Protein AF-A0A2J7Q708-F1 (afdb_monomer_lite)

Radius of gyration: 24.26 Å; chains: 1; bounding box: 45×68×71 Å

Foldseek 3Di:
DLLLLQLLLLLLLVCLPDPDNVPDDPSSVVSNVCCVPQPVVLSVVLVVVLVVLVVVLVVLVVVCVVCVPVDDPVRVVVSVVVNVVSVVVSVVSVVLQSQLSSQCSNPVDRSVVSSVVSCVLCVVPVVLVCVVLVVLVVVLVVVLVCQLVVQLVVLVVVVVPDPPDPCSPVVSVVSSVVSNVVSVVVSVSVSSSVSSVVVSQSVQVVPAPCPPRNGSDDPVVVVVSVVSVVVVVVVVLVPDDPVCVVVVVVVVVVVVPD

Organism: NCBI:txid105785

Sequence (258 aa):
MGCQHMIIAGAVAKWFFTRNKSNLGFPILRSFSNLVRYHLGTVAMGSLIIALVQLIRSILAAIQYQLKGQENAVSRCLFRTCQCCLYCFEKILKYLSRNAYIETALFGYSFCQAGQRAFKHLSSNALRVAAINSVGDFVLFLGKALVVIATVLIGIKMFDDKPGIRHVWVPLVLTGLFAYLVAHCFITVYEMAIDTIFICFCEDCEQNDGLNQPYYMSRGLMEFVQNSKKALAVLDASSMPPSQAWSTTSTRQAASGK

InterPro domains:
  IPR007603 Choline transporter-like [PF04515] (2-206)
  IPR007603 Choline transporter-like [PTHR12385] (2-230)

Secondary structure (DSSP, 8-state):
-HHHHHHHHHHHHHHHT-SSGGG---HHHHHHHHIIIIIHHHHHHHHHHHHHHHHHHHHHHHHHHHTTTS--HHHHHHHHHHHHHHHHHHHHHHHHHHHHHHHHHHH---HHHHHHHHHHHHHHTHHHHHHHHHHHHHHHHHHHHHHHHHHHHHHHHHHHT-TT-S-THHHHHHHHHHHHHHHHHHHHHHHHHHHHHHHHHHHHHHH--SSSS---S-HHHHHHHHHHHHHHHHHHHHHS-HHHHHHHHHHHHHHS--

pLDDT: mean 85.28, std 11.85, range [37.38, 96.25]

Structure (mmCIF, N/CA/C/O backbone):
data_AF-A0A2J7Q708-F1
#
_entry.id   AF-A0A2J7Q708-F1
#
loop_
_atom_site.group_PDB
_atom_site.id
_atom_site.type_symbol
_atom_site.label_atom_id
_atom_site.label_alt_id
_atom_site.label_comp_id
_atom_site.label_asym_id
_atom_site.label_entity_id
_atom_site.label_seq_id
_atom_site.pdbx_PDB_ins_code
_atom_site.Cartn_x
_atom_site.Cartn_y
_atom_site.Cartn_z
_atom_site.occupancy
_atom_site.B_iso_or_equiv
_atom_site.auth_seq_id
_atom_site.auth_comp_id
_atom_site.auth_asym_id
_atom_site.auth_atom_id
_atom_site.pdbx_PDB_model_num
ATOM 1 N N . MET A 1 1 ? 4.376 -4.956 9.268 1.00 79.75 1 MET A N 1
ATOM 2 C CA . MET A 1 1 ? 3.912 -4.188 8.089 1.00 79.75 1 MET A CA 1
ATOM 3 C C . MET A 1 1 ? 5.062 -3.517 7.338 1.00 79.75 1 MET A C 1
ATOM 5 O O . MET A 1 1 ? 5.315 -3.924 6.216 1.00 79.75 1 MET A O 1
ATOM 9 N N . GLY A 1 2 ? 5.819 -2.576 7.926 1.00 87.81 2 GLY A N 1
ATOM 10 C CA . GLY A 1 2 ? 6.868 -1.842 7.185 1.00 87.81 2 GLY A CA 1
ATOM 11 C C . GLY A 1 2 ? 7.965 -2.709 6.541 1.00 87.81 2 GLY A C 1
ATOM 12 O O . GLY A 1 2 ? 8.309 -2.490 5.385 1.00 87.81 2 GLY A O 1
ATOM 13 N N . CYS A 1 3 ? 8.441 -3.759 7.225 1.00 92.00 3 CYS A N 1
ATOM 14 C CA . CYS A 1 3 ? 9.409 -4.706 6.651 1.00 92.00 3 CYS A CA 1
ATOM 15 C C . CYS A 1 3 ? 8.871 -5.410 5.396 1.00 92.00 3 CYS A C 1
ATOM 17 O O . CYS A 1 3 ? 9.551 -5.457 4.376 1.00 92.00 3 CYS A O 1
ATOM 19 N N . GLN A 1 4 ? 7.633 -5.917 5.459 1.00 92.94 4 GLN A N 1
ATOM 20 C CA . GLN A 1 4 ? 6.964 -6.563 4.326 1.00 92.94 4 GLN A CA 1
ATOM 21 C C . GLN A 1 4 ? 6.858 -5.601 3.139 1.00 92.94 4 GLN A C 1
ATOM 23 O O . GLN A 1 4 ? 7.190 -5.986 2.021 1.00 92.94 4 GLN A O 1
ATOM 28 N N . HIS A 1 5 ? 6.455 -4.350 3.385 1.00 94.00 5 HIS A N 1
ATOM 29 C CA . HIS A 1 5 ? 6.338 -3.344 2.330 1.00 94.00 5 HIS A CA 1
ATOM 30 C C . HIS A 1 5 ? 7.682 -3.104 1.634 1.00 94.00 5 HIS A C 1
ATOM 32 O O . HIS A 1 5 ? 7.741 -3.155 0.414 1.00 94.00 5 HIS A O 1
ATOM 38 N N . MET A 1 6 ? 8.764 -2.929 2.399 1.00 94.00 6 MET A N 1
ATOM 39 C CA . MET A 1 6 ? 10.105 -2.688 1.855 1.00 94.00 6 MET A CA 1
ATOM 40 C C . MET A 1 6 ? 10.641 -3.881 1.047 1.00 94.00 6 MET A C 1
ATOM 42 O O . MET A 1 6 ? 11.240 -3.696 -0.010 1.00 94.00 6 MET A O 1
ATOM 46 N N . ILE A 1 7 ? 10.427 -5.113 1.525 1.00 95.69 7 ILE A N 1
ATOM 47 C CA . ILE A 1 7 ? 10.903 -6.328 0.842 1.00 95.69 7 ILE A CA 1
ATOM 48 C C . ILE A 1 7 ? 10.170 -6.518 -0.485 1.00 95.69 7 ILE A C 1
ATOM 50 O O . ILE A 1 7 ? 10.817 -6.734 -1.510 1.00 95.69 7 ILE A O 1
ATOM 54 N N . ILE A 1 8 ? 8.835 -6.425 -0.471 1.00 96.25 8 ILE A N 1
ATOM 55 C CA . ILE A 1 8 ? 8.015 -6.570 -1.679 1.00 96.25 8 ILE A CA 1
ATOM 56 C C . ILE A 1 8 ? 8.343 -5.441 -2.651 1.00 96.25 8 ILE A C 1
ATOM 58 O O . ILE A 1 8 ? 8.621 -5.719 -3.815 1.00 96.25 8 ILE A O 1
ATOM 62 N N . ALA A 1 9 ? 8.390 -4.195 -2.171 1.00 96.06 9 ALA A N 1
ATOM 63 C CA . ALA A 1 9 ? 8.686 -3.046 -3.012 1.00 96.06 9 ALA A CA 1
ATOM 64 C C . ALA A 1 9 ? 10.064 -3.164 -3.668 1.00 96.06 9 ALA A C 1
ATOM 66 O O . ALA A 1 9 ? 10.185 -3.008 -4.877 1.00 96.06 9 ALA A O 1
ATOM 67 N N . GLY A 1 10 ? 11.098 -3.534 -2.908 1.00 95.00 10 GLY A N 1
ATOM 68 C CA . GLY A 1 10 ? 12.439 -3.718 -3.458 1.00 95.00 10 GLY A CA 1
ATOM 69 C C . GLY A 1 10 ? 12.510 -4.855 -4.480 1.00 95.00 10 GLY A C 1
ATOM 70 O O . GLY A 1 10 ? 13.189 -4.728 -5.500 1.00 95.00 10 GLY A O 1
ATOM 71 N N . ALA A 1 11 ? 11.797 -5.959 -4.239 1.00 95.75 11 ALA A N 1
ATOM 72 C CA . ALA A 1 11 ? 11.776 -7.087 -5.162 1.00 95.75 11 ALA A CA 1
ATOM 73 C C . ALA A 1 11 ? 11.038 -6.736 -6.463 1.00 95.75 11 ALA A C 1
ATOM 75 O O . ALA A 1 11 ? 11.535 -7.036 -7.550 1.00 95.75 11 ALA A O 1
ATOM 76 N N . VAL A 1 12 ? 9.885 -6.070 -6.352 1.00 95.94 12 VAL A N 1
ATOM 77 C CA . VAL A 1 12 ? 9.054 -5.643 -7.483 1.00 95.94 12 VAL A CA 1
ATOM 78 C C . VAL A 1 12 ? 9.732 -4.529 -8.273 1.00 95.94 12 VAL A C 1
ATOM 80 O O . VAL A 1 12 ? 9.779 -4.626 -9.492 1.00 95.94 12 VAL A O 1
ATOM 83 N N . ALA A 1 13 ? 10.335 -3.534 -7.620 1.00 94.62 13 ALA A N 1
ATOM 84 C CA . ALA A 1 13 ? 11.095 -2.479 -8.287 1.00 94.62 13 ALA A CA 1
ATOM 85 C C . ALA A 1 13 ? 12.291 -3.054 -9.054 1.00 94.62 13 ALA A C 1
ATOM 87 O O . ALA A 1 13 ? 12.486 -2.756 -10.234 1.00 94.62 13 ALA A O 1
ATOM 88 N N . LYS A 1 14 ? 13.048 -3.966 -8.427 1.00 93.75 14 LYS A N 1
ATOM 89 C CA . LYS A 1 14 ? 14.137 -4.671 -9.109 1.00 93.75 14 LYS A CA 1
ATOM 90 C C . LYS A 1 14 ? 13.624 -5.461 -10.309 1.00 93.75 14 LYS A C 1
ATOM 92 O O . LYS A 1 14 ? 14.253 -5.434 -11.364 1.00 93.75 14 LYS A O 1
ATOM 97 N N . TRP A 1 15 ? 12.501 -6.163 -10.167 1.00 93.94 15 TRP A N 1
ATOM 98 C CA . TRP A 1 15 ? 11.872 -6.856 -11.287 1.00 93.94 15 TRP A CA 1
ATOM 99 C C . TRP A 1 15 ? 11.458 -5.876 -12.385 1.00 93.94 15 TRP A C 1
ATOM 101 O O . TRP A 1 15 ? 11.794 -6.124 -13.538 1.00 93.94 15 TRP A O 1
ATOM 111 N N . PHE A 1 16 ? 10.803 -4.765 -12.051 1.00 93.31 16 PHE A N 1
ATOM 112 C CA . PHE A 1 16 ? 10.284 -3.771 -12.991 1.00 93.31 16 PHE A CA 1
ATOM 113 C C . PHE A 1 16 ? 11.402 -3.178 -13.857 1.00 93.31 16 PHE A C 1
ATOM 115 O O . PHE A 1 16 ? 11.358 -3.303 -15.080 1.00 93.31 16 PHE A O 1
ATOM 122 N N . PHE A 1 17 ? 12.463 -2.665 -13.229 1.00 92.00 17 PHE A N 1
ATOM 123 C CA . PHE A 1 17 ? 13.586 -2.011 -13.914 1.00 92.00 17 PHE A CA 1
ATOM 124 C C . PHE A 1 17 ? 14.644 -2.974 -14.479 1.00 92.00 17 PHE A C 1
ATOM 126 O O . PHE A 1 17 ? 15.658 -2.545 -15.023 1.00 92.00 17 PHE A O 1
ATOM 133 N N . THR A 1 18 ? 14.433 -4.291 -14.411 1.00 91.38 18 THR A N 1
ATOM 134 C CA . THR A 1 18 ? 15.313 -5.257 -15.088 1.00 91.38 18 THR A CA 1
ATOM 135 C C . THR A 1 18 ? 14.765 -5.581 -16.479 1.00 91.38 18 THR A C 1
ATOM 137 O O . THR A 1 18 ? 13.680 -6.150 -16.591 1.00 91.38 18 THR A O 1
ATOM 140 N N . ARG A 1 19 ? 15.518 -5.283 -17.550 1.00 86.50 19 ARG A N 1
ATOM 141 C CA . ARG A 1 19 ? 15.128 -5.627 -18.936 1.00 86.50 19 ARG A CA 1
ATOM 142 C C . ARG A 1 19 ? 15.084 -7.132 -19.169 1.00 86.50 19 ARG A C 1
ATOM 144 O O . ARG A 1 19 ? 14.050 -7.671 -19.551 1.00 86.50 19 ARG A O 1
ATOM 151 N N . ASN A 1 20 ? 16.206 -7.804 -18.924 1.00 86.88 20 ASN A N 1
ATOM 152 C CA . ASN A 1 20 ? 16.312 -9.238 -19.141 1.00 86.88 20 ASN A CA 1
ATOM 153 C C . ASN A 1 20 ? 15.953 -9.998 -17.863 1.00 86.88 20 ASN A C 1
ATOM 155 O O . ASN A 1 20 ? 16.747 -10.061 -16.923 1.00 86.88 20 ASN A O 1
ATOM 159 N N . LYS A 1 21 ? 14.745 -10.568 -17.823 1.00 86.00 21 LYS A N 1
ATOM 160 C CA . LYS A 1 21 ? 14.227 -11.216 -16.615 1.00 86.00 21 LYS A CA 1
ATOM 161 C C . LYS A 1 21 ? 14.996 -12.490 -16.232 1.00 86.00 21 LYS A C 1
ATOM 163 O O . LYS A 1 21 ? 14.918 -12.892 -15.078 1.00 86.00 21 LYS A O 1
ATOM 168 N N . SER A 1 22 ? 15.789 -13.079 -17.132 1.00 82.56 22 SER A N 1
ATOM 169 C CA . SER A 1 22 ? 16.661 -14.216 -16.795 1.00 82.56 22 SER A CA 1
ATOM 170 C C . SER A 1 22 ? 17.824 -13.841 -15.864 1.00 82.56 22 SER A C 1
ATOM 172 O O . SER A 1 22 ? 18.366 -14.708 -15.190 1.00 82.56 22 SER A O 1
ATOM 174 N N . ASN A 1 23 ? 18.170 -12.551 -15.763 1.00 83.88 23 ASN A N 1
ATOM 175 C CA . ASN A 1 23 ? 19.209 -12.044 -14.856 1.00 83.88 23 ASN A CA 1
ATOM 176 C C . ASN A 1 23 ? 18.688 -11.729 -13.440 1.00 83.88 23 ASN A C 1
ATOM 178 O O . ASN A 1 23 ? 19.428 -11.231 -12.583 1.00 83.88 23 ASN A O 1
ATOM 182 N N . LEU A 1 24 ? 17.410 -11.994 -13.162 1.00 83.81 24 LEU A N 1
ATOM 183 C CA . LEU A 1 24 ? 16.876 -11.919 -11.808 1.00 83.81 24 LEU A CA 1
ATOM 184 C C . LEU A 1 24 ? 17.368 -13.138 -11.024 1.00 83.81 24 LEU A C 1
ATOM 186 O O . LEU A 1 24 ? 16.827 -14.224 -11.164 1.00 83.81 24 LEU A O 1
ATOM 190 N N . GLY A 1 25 ? 18.396 -12.943 -10.193 1.00 86.44 25 GLY A N 1
ATOM 191 C CA . GLY A 1 25 ? 18.780 -13.918 -9.165 1.00 86.44 25 GLY A CA 1
ATOM 192 C C . GLY A 1 25 ? 17.692 -14.038 -8.088 1.00 86.44 25 GLY A C 1
ATOM 193 O O . GLY A 1 25 ? 16.540 -14.332 -8.371 1.00 86.44 25 GLY A O 1
ATOM 194 N N . PHE A 1 26 ? 18.016 -13.728 -6.832 1.00 89.44 26 PHE A N 1
ATOM 195 C CA . PHE A 1 26 ? 17.039 -13.773 -5.733 1.00 89.44 26 PHE A CA 1
ATOM 196 C C . PHE A 1 26 ? 16.614 -12.358 -5.301 1.00 89.44 26 PHE A C 1
ATOM 198 O O . PHE A 1 26 ? 17.193 -11.814 -4.356 1.00 89.44 26 PHE A O 1
ATOM 205 N N . PRO A 1 27 ? 15.644 -11.708 -5.985 1.00 91.00 27 PRO A N 1
ATOM 206 C CA . PRO A 1 27 ? 15.240 -10.335 -5.676 1.00 91.00 27 PRO A CA 1
ATOM 207 C C . PRO A 1 27 ? 14.696 -10.204 -4.251 1.00 91.00 27 PRO A C 1
ATOM 209 O O . PRO A 1 27 ? 15.121 -9.306 -3.538 1.00 91.00 27 PRO A O 1
ATOM 212 N N . ILE A 1 28 ? 13.864 -11.147 -3.798 1.00 93.00 28 ILE A N 1
ATOM 213 C CA . ILE A 1 28 ? 13.291 -11.143 -2.442 1.00 93.00 28 ILE A CA 1
ATOM 214 C C . ILE A 1 28 ? 14.392 -11.239 -1.382 1.00 93.00 28 ILE A C 1
ATOM 216 O O . ILE A 1 28 ? 14.434 -10.425 -0.463 1.00 93.00 28 ILE A O 1
ATOM 220 N N . LEU A 1 29 ? 15.315 -12.196 -1.530 1.00 91.50 29 LEU A N 1
ATOM 221 C CA . LEU A 1 29 ? 16.393 -12.407 -0.561 1.00 91.50 29 LEU A CA 1
ATOM 222 C C . LEU A 1 29 ? 17.349 -11.209 -0.514 1.00 91.50 29 LEU A C 1
ATOM 224 O O . LEU A 1 29 ? 17.777 -10.788 0.559 1.00 91.50 29 LEU A O 1
ATOM 228 N N . ARG A 1 30 ? 17.643 -10.610 -1.673 1.00 90.31 30 ARG A N 1
ATOM 229 C CA . ARG A 1 30 ? 18.469 -9.403 -1.747 1.00 90.31 30 ARG A CA 1
ATOM 230 C C . ARG A 1 30 ? 17.770 -8.199 -1.119 1.00 90.31 30 ARG A C 1
ATOM 232 O O . ARG A 1 30 ? 18.406 -7.471 -0.367 1.00 90.31 30 ARG A O 1
ATOM 239 N N . SER A 1 31 ? 16.478 -8.006 -1.373 1.00 92.88 31 SER A N 1
ATOM 240 C CA . SER A 1 31 ? 15.691 -6.938 -0.745 1.00 92.88 31 SER A CA 1
ATOM 241 C C . SER A 1 31 ? 15.569 -7.133 0.764 1.00 92.88 31 SER A C 1
ATOM 243 O O . SER A 1 31 ? 15.684 -6.166 1.510 1.00 92.88 31 SER A O 1
ATOM 245 N N . PHE A 1 32 ? 15.438 -8.376 1.231 1.00 94.00 32 PHE A N 1
ATOM 246 C CA . PHE A 1 32 ? 15.496 -8.712 2.651 1.00 94.00 32 PHE A CA 1
ATOM 247 C C . PHE A 1 32 ? 16.856 -8.364 3.269 1.00 94.00 32 PHE A C 1
ATOM 249 O O . PHE A 1 32 ? 16.912 -7.663 4.277 1.00 94.00 32 PHE A O 1
ATOM 256 N N . SER A 1 33 ? 17.959 -8.776 2.637 1.00 92.25 33 SER A N 1
ATOM 257 C CA . SER A 1 33 ? 19.306 -8.436 3.108 1.00 92.25 33 SER A CA 1
ATOM 258 C C . SER A 1 33 ? 19.540 -6.924 3.137 1.00 92.25 33 SER A C 1
ATOM 260 O O . SER A 1 33 ? 20.141 -6.421 4.085 1.00 92.25 33 SER A O 1
ATOM 262 N N . ASN A 1 34 ? 19.064 -6.193 2.127 1.00 90.31 34 ASN A N 1
ATOM 263 C CA . ASN A 1 34 ? 19.173 -4.737 2.079 1.00 90.31 34 ASN A CA 1
ATOM 264 C C . ASN A 1 34 ? 18.344 -4.073 3.184 1.00 90.31 34 ASN A C 1
ATOM 266 O O . ASN A 1 34 ? 18.828 -3.146 3.831 1.00 90.31 34 ASN A O 1
ATOM 270 N N . LEU A 1 35 ? 17.127 -4.565 3.439 1.00 91.81 35 LEU A N 1
ATOM 271 C CA . LEU A 1 35 ? 16.294 -4.088 4.541 1.00 91.81 35 LEU A CA 1
ATOM 272 C C . LEU A 1 35 ? 17.037 -4.218 5.873 1.00 91.81 35 LEU A C 1
ATOM 274 O O . LEU A 1 35 ? 17.167 -3.227 6.588 1.00 91.81 35 LEU A O 1
ATOM 278 N N . VAL A 1 36 ? 17.524 -5.424 6.184 1.00 91.81 36 VAL A N 1
ATOM 279 C CA . VAL A 1 36 ? 18.178 -5.726 7.467 1.00 91.81 36 VAL A CA 1
ATOM 280 C C . VAL A 1 36 ? 19.462 -4.914 7.637 1.00 91.81 36 VAL A C 1
ATOM 282 O O . VAL A 1 36 ? 19.733 -4.422 8.728 1.00 91.81 36 VAL A O 1
ATOM 285 N N . ARG A 1 37 ? 20.240 -4.739 6.564 1.00 90.81 37 ARG A N 1
ATOM 286 C CA . ARG A 1 37 ? 21.545 -4.073 6.633 1.00 90.81 37 ARG A CA 1
ATOM 287 C C . ARG A 1 37 ? 21.470 -2.546 6.605 1.00 90.81 37 ARG A C 1
ATOM 289 O O . ARG A 1 37 ? 22.303 -1.910 7.240 1.00 90.81 37 ARG A O 1
ATOM 296 N N . TYR A 1 38 ? 20.514 -1.962 5.878 1.00 89.06 38 TYR A N 1
ATOM 297 C CA . TYR A 1 38 ? 20.516 -0.522 5.580 1.00 89.06 38 TYR A CA 1
ATOM 298 C C . TYR A 1 38 ? 19.230 0.222 5.966 1.00 89.06 38 TYR A C 1
ATOM 300 O O . TYR A 1 38 ? 19.294 1.415 6.249 1.00 89.06 38 TYR A O 1
ATOM 308 N N . HIS A 1 39 ? 18.063 -0.436 6.007 1.00 91.81 39 HIS A N 1
ATOM 309 C CA . HIS A 1 39 ? 16.768 0.268 6.080 1.00 91.81 39 HIS A CA 1
ATOM 310 C C . HIS A 1 39 ? 15.916 -0.044 7.318 1.00 91.81 39 HIS A C 1
ATOM 312 O O . HIS A 1 39 ? 14.778 0.425 7.406 1.00 91.81 39 HIS A O 1
ATOM 318 N N . LEU A 1 40 ? 16.452 -0.759 8.315 1.00 92.00 40 LEU A N 1
ATOM 319 C CA . LEU A 1 40 ? 15.757 -0.965 9.593 1.00 92.00 40 LEU A CA 1
ATOM 320 C C . LEU A 1 40 ? 15.416 0.363 10.285 1.00 92.00 40 LEU A C 1
ATOM 322 O O . LEU A 1 40 ? 14.304 0.510 10.786 1.00 92.00 40 LEU A O 1
ATOM 326 N N . GLY A 1 41 ? 16.319 1.350 10.244 1.00 91.56 41 GLY A N 1
ATOM 327 C CA . GLY A 1 41 ? 16.078 2.683 10.812 1.00 91.56 41 GLY A CA 1
ATOM 328 C C . GLY A 1 41 ? 14.914 3.419 10.138 1.00 91.56 41 GLY A C 1
ATOM 329 O O . GLY A 1 41 ? 14.037 3.948 10.817 1.00 91.56 41 GLY A O 1
ATOM 330 N N . THR A 1 42 ? 14.841 3.382 8.803 1.00 93.25 42 THR A N 1
ATOM 331 C CA . THR A 1 42 ? 13.727 3.960 8.029 1.00 93.25 42 THR A CA 1
ATOM 332 C C . THR A 1 42 ? 12.393 3.312 8.403 1.00 93.25 42 THR A C 1
ATOM 334 O O . THR A 1 42 ? 11.398 4.006 8.628 1.00 93.25 42 THR A O 1
ATOM 337 N N . VAL A 1 43 ? 12.360 1.978 8.495 1.00 94.00 43 VAL A N 1
ATOM 338 C CA . VAL A 1 43 ? 11.146 1.244 8.878 1.00 94.00 43 VAL A CA 1
ATOM 339 C C . VAL A 1 43 ? 10.736 1.568 10.312 1.00 94.00 43 VAL A C 1
ATOM 341 O O . VAL A 1 43 ? 9.550 1.812 10.554 1.00 94.00 43 VAL A O 1
ATOM 344 N N . ALA A 1 44 ? 11.695 1.628 11.239 1.00 94.31 44 ALA A N 1
ATOM 345 C CA . ALA A 1 44 ? 11.453 2.005 12.626 1.00 94.31 44 ALA A CA 1
ATOM 346 C C . ALA A 1 44 ? 10.876 3.423 12.731 1.00 94.31 44 ALA A C 1
ATOM 348 O O . ALA A 1 44 ? 9.856 3.606 13.389 1.00 94.31 44 ALA A O 1
ATOM 349 N N . MET A 1 45 ? 11.446 4.400 12.019 1.00 93.06 45 MET A N 1
ATOM 350 C CA . MET A 1 45 ? 10.968 5.785 12.043 1.00 93.06 45 MET A CA 1
ATOM 351 C C . MET A 1 45 ? 9.541 5.922 11.501 1.00 93.06 45 MET A C 1
ATOM 353 O O . MET A 1 45 ? 8.692 6.528 12.153 1.00 93.06 45 MET A O 1
ATOM 357 N N . GLY A 1 46 ? 9.234 5.308 10.353 1.00 92.12 46 GLY A N 1
ATOM 358 C CA . GLY A 1 46 ? 7.868 5.337 9.820 1.00 92.12 46 GLY A CA 1
ATOM 359 C C . GLY A 1 46 ? 6.858 4.625 10.728 1.00 92.12 46 GLY A C 1
ATOM 360 O O . GLY A 1 46 ? 5.741 5.106 10.922 1.00 92.12 46 GLY A O 1
ATOM 361 N N . SER A 1 47 ? 7.267 3.518 11.357 1.00 94.25 47 SER A N 1
ATOM 362 C CA . SER A 1 47 ? 6.420 2.795 12.314 1.00 94.25 47 SER A CA 1
ATOM 363 C C . SER A 1 47 ? 6.186 3.609 13.588 1.00 94.25 47 SER A C 1
ATOM 365 O O . SER A 1 47 ? 5.068 3.624 14.098 1.00 94.25 47 SER A O 1
ATOM 367 N N . LEU A 1 48 ? 7.207 4.326 14.066 1.00 94.56 48 LEU A N 1
ATOM 368 C CA . LEU A 1 48 ? 7.129 5.201 15.232 1.00 94.56 48 LEU A CA 1
ATOM 369 C C . LEU A 1 48 ? 6.142 6.350 15.005 1.00 94.56 48 LEU A C 1
ATOM 371 O O . LEU A 1 48 ? 5.291 6.585 15.855 1.00 94.56 48 LEU A O 1
ATOM 375 N N . ILE A 1 49 ? 6.192 7.022 13.851 1.00 93.38 49 ILE A N 1
ATOM 376 C CA . ILE A 1 49 ? 5.273 8.129 13.530 1.00 93.38 49 ILE A CA 1
ATOM 377 C C . ILE A 1 49 ? 3.816 7.651 13.537 1.00 93.38 49 ILE A C 1
ATOM 379 O O . ILE A 1 49 ? 2.953 8.272 14.159 1.00 93.38 49 ILE A O 1
ATOM 383 N N . ILE A 1 50 ? 3.538 6.513 12.894 1.00 93.44 50 ILE A N 1
ATOM 384 C CA . ILE A 1 50 ? 2.195 5.922 12.895 1.00 93.44 50 ILE A CA 1
ATOM 385 C C . ILE A 1 50 ? 1.775 5.528 14.320 1.00 93.44 50 ILE A C 1
ATOM 387 O O . ILE A 1 50 ? 0.627 5.761 14.705 1.00 93.44 50 ILE A O 1
ATOM 391 N N . ALA A 1 51 ? 2.682 4.935 15.102 1.00 94.75 51 ALA A N 1
ATOM 392 C CA . ALA A 1 51 ? 2.411 4.518 16.475 1.00 94.75 51 ALA A CA 1
ATOM 393 C C . ALA A 1 51 ? 2.109 5.711 17.392 1.00 94.75 51 ALA A C 1
ATOM 395 O O . ALA A 1 51 ? 1.184 5.627 18.193 1.00 94.75 51 ALA A O 1
ATOM 396 N N . LEU A 1 52 ? 2.811 6.838 17.240 1.00 95.19 52 LEU A N 1
ATOM 397 C CA . LEU A 1 52 ? 2.548 8.060 18.005 1.00 95.19 52 LEU A CA 1
ATOM 398 C C . LEU A 1 52 ? 1.137 8.597 17.744 1.00 95.19 52 LEU A C 1
ATOM 400 O O . LEU A 1 52 ? 0.416 8.921 18.684 1.00 95.19 52 LEU A O 1
ATOM 404 N N . VAL A 1 53 ? 0.696 8.630 16.485 1.00 93.69 53 VAL A N 1
ATOM 405 C CA . VAL A 1 53 ? -0.668 9.073 16.151 1.00 93.69 53 VAL A CA 1
ATOM 406 C C . VAL A 1 53 ? -1.722 8.099 16.678 1.00 93.69 53 VAL A C 1
ATOM 408 O O . VAL A 1 53 ? -2.733 8.529 17.234 1.00 93.69 53 VAL A O 1
ATOM 411 N N . GLN A 1 54 ? -1.474 6.790 16.578 1.00 93.81 54 GLN A N 1
ATOM 412 C CA . GLN A 1 54 ? -2.351 5.777 17.174 1.00 93.81 54 GLN A CA 1
ATOM 413 C C . GLN A 1 54 ? -2.414 5.890 18.700 1.00 93.81 54 GLN A C 1
ATOM 415 O O . GLN A 1 54 ? -3.488 5.712 19.279 1.00 93.81 54 GLN A O 1
ATOM 420 N N . LEU A 1 55 ? -1.295 6.216 19.349 1.00 95.31 55 LEU A N 1
ATOM 421 C CA . LEU A 1 55 ? -1.224 6.435 20.787 1.00 95.31 55 LEU A CA 1
ATOM 422 C C . LEU A 1 55 ? -2.061 7.653 21.185 1.00 95.31 55 LEU A C 1
ATOM 424 O O . LEU A 1 55 ? -2.914 7.531 22.058 1.00 95.31 55 LEU A O 1
ATOM 428 N N . ILE A 1 56 ? -1.902 8.787 20.494 1.00 93.50 56 ILE A N 1
ATOM 429 C CA . ILE A 1 56 ? -2.707 9.998 20.731 1.00 93.50 56 ILE A CA 1
ATOM 430 C C . ILE A 1 56 ? -4.202 9.693 20.562 1.00 93.50 56 ILE A C 1
ATOM 432 O O . ILE A 1 56 ? -5.010 10.047 21.422 1.00 93.50 56 ILE A O 1
ATOM 436 N N . ARG A 1 57 ? -4.584 8.980 19.493 1.00 92.81 57 ARG A N 1
ATOM 437 C CA . ARG A 1 57 ? -5.979 8.580 19.251 1.00 92.81 57 ARG A CA 1
ATOM 438 C C . ARG A 1 57 ? -6.521 7.670 20.356 1.00 92.81 57 ARG A C 1
ATOM 440 O O . ARG A 1 57 ? -7.667 7.837 20.775 1.00 92.81 57 ARG A O 1
ATOM 447 N N . SER A 1 58 ? -5.699 6.734 20.831 1.00 92.69 58 SER A N 1
ATOM 448 C CA . SER A 1 58 ? -6.047 5.809 21.916 1.00 92.69 58 SER A CA 1
ATOM 449 C C . SER A 1 58 ? -6.217 6.537 23.249 1.00 92.69 58 SER A C 1
ATOM 451 O O . SER A 1 58 ? -7.191 6.282 23.950 1.00 92.69 58 SER A O 1
ATOM 453 N N . ILE A 1 59 ? -5.341 7.497 23.566 1.00 93.81 59 ILE A N 1
ATOM 454 C CA . ILE A 1 59 ? -5.463 8.350 24.759 1.00 93.81 59 ILE A CA 1
ATOM 455 C C . ILE A 1 59 ? -6.755 9.169 24.693 1.00 93.81 59 ILE A C 1
ATOM 457 O O . ILE A 1 59 ? -7.525 9.184 25.650 1.00 93.81 59 ILE A O 1
ATOM 461 N N . LEU A 1 60 ? -7.045 9.797 23.549 1.00 90.31 60 LEU A N 1
ATOM 462 C CA . LEU A 1 60 ? -8.272 10.574 23.373 1.00 90.31 60 LEU A CA 1
ATOM 463 C C . LEU A 1 60 ? -9.531 9.699 23.519 1.00 90.31 60 LEU A C 1
ATOM 465 O O . LEU A 1 60 ? -10.527 10.137 24.091 1.00 90.31 60 LEU A O 1
ATOM 469 N N . ALA A 1 61 ? -9.486 8.454 23.035 1.00 91.06 61 ALA A N 1
ATOM 470 C CA . ALA A 1 61 ? -10.581 7.498 23.188 1.00 91.06 61 ALA A CA 1
ATOM 471 C C . ALA A 1 61 ? -10.750 7.054 24.650 1.00 91.06 61 ALA A C 1
ATOM 473 O O . ALA A 1 61 ? -11.878 6.934 25.127 1.00 91.06 61 ALA A O 1
ATOM 474 N N . ALA A 1 62 ? -9.645 6.862 25.376 1.00 91.44 62 ALA A N 1
ATOM 475 C CA . ALA A 1 62 ? -9.668 6.539 26.798 1.00 91.44 62 ALA A CA 1
ATOM 476 C C . ALA A 1 62 ? -10.270 7.684 27.628 1.00 91.44 62 ALA A C 1
ATOM 478 O O . ALA A 1 62 ? -11.128 7.437 28.470 1.00 91.44 62 ALA A O 1
ATOM 479 N N . ILE A 1 63 ? -9.899 8.937 27.349 1.00 90.06 63 ILE A N 1
ATOM 480 C CA . ILE A 1 63 ? -10.483 10.114 28.013 1.00 90.06 63 ILE A CA 1
ATOM 481 C C . ILE A 1 63 ? -11.992 10.190 27.749 1.00 90.06 63 ILE A C 1
ATOM 483 O O . ILE A 1 63 ? -12.772 10.366 28.683 1.00 90.06 63 ILE A O 1
ATOM 487 N N . GLN A 1 64 ? -12.422 9.993 26.498 1.00 87.94 64 GLN A N 1
ATOM 488 C CA . GLN A 1 64 ? -13.846 9.973 26.149 1.00 87.94 64 GLN A CA 1
ATOM 489 C C . GLN A 1 64 ? -14.605 8.846 26.871 1.00 87.94 64 GLN A C 1
ATOM 491 O O . GLN A 1 64 ? -15.760 9.027 27.252 1.00 87.94 64 GLN A O 1
ATOM 496 N N . TYR A 1 65 ? -13.969 7.689 27.074 1.00 88.50 65 TYR A N 1
ATOM 497 C CA . TYR A 1 65 ? -14.552 6.587 27.836 1.00 88.50 65 TYR A CA 1
ATOM 498 C C . TYR A 1 65 ? -14.727 6.937 29.321 1.00 88.50 65 TYR A C 1
ATOM 500 O O . TYR A 1 65 ? -15.766 6.621 29.891 1.00 88.50 65 TYR A O 1
ATOM 508 N N . GLN A 1 66 ? -13.758 7.627 29.927 1.00 87.56 66 GLN A N 1
ATOM 509 C CA . GLN A 1 66 ? -13.825 8.029 31.338 1.00 87.56 66 GLN A CA 1
ATOM 510 C C . GLN A 1 66 ? -14.835 9.158 31.596 1.00 87.56 66 GLN A C 1
ATOM 512 O O . GLN A 1 66 ? -15.467 9.197 32.645 1.00 87.56 66 GLN A O 1
ATOM 517 N N . LEU A 1 67 ? -15.026 10.068 30.637 1.00 84.50 67 LEU A N 1
ATOM 518 C CA . LEU A 1 67 ? -15.973 11.191 30.746 1.00 84.50 67 LEU A CA 1
ATOM 519 C C . LEU A 1 67 ? -17.412 10.821 30.349 1.00 84.50 67 LEU A C 1
ATOM 521 O O . LEU A 1 67 ? -18.304 11.677 30.308 1.00 84.50 67 LEU A O 1
ATOM 525 N N . LYS A 1 68 ? -17.654 9.546 30.041 1.00 80.38 68 LYS A N 1
ATOM 526 C CA . LYS A 1 68 ? -18.939 9.050 29.559 1.00 80.38 68 LYS A CA 1
ATOM 527 C C . LYS A 1 68 ? -19.972 9.138 30.688 1.00 80.38 68 LYS A C 1
ATOM 529 O O . LYS A 1 68 ? -19.952 8.350 31.625 1.00 80.38 68 LYS A O 1
ATOM 534 N N . GLY A 1 69 ? -20.870 10.119 30.590 1.00 77.50 69 GLY A N 1
ATOM 535 C CA . GLY A 1 69 ? -21.905 10.404 31.597 1.00 77.50 69 GLY A CA 1
ATOM 536 C C . GLY A 1 69 ? -21.787 11.770 32.283 1.00 77.50 69 GLY A C 1
ATOM 537 O O . GLY A 1 69 ? -22.731 12.171 32.952 1.00 77.50 69 GLY A O 1
ATOM 538 N N . GLN A 1 70 ? -20.686 12.506 32.080 1.00 77.25 70 GLN A N 1
ATOM 539 C CA . GLN A 1 70 ? -20.456 13.852 32.645 1.00 77.25 70 GLN A CA 1
ATOM 540 C C . GLN A 1 70 ? -20.206 14.930 31.568 1.00 77.25 70 GLN A C 1
ATOM 542 O O . GLN A 1 70 ? -19.768 16.038 31.859 1.00 77.25 70 GLN A O 1
ATOM 547 N N . GLU A 1 71 ? -20.449 14.605 30.298 1.00 79.38 71 GLU A N 1
ATOM 548 C CA . GLU A 1 71 ? -20.088 15.438 29.146 1.00 79.38 71 GLU A CA 1
ATOM 549 C C . GLU A 1 71 ? -21.256 16.302 28.631 1.00 79.38 71 GLU A C 1
ATOM 551 O O . GLU A 1 71 ? -22.367 15.820 28.410 1.00 79.38 71 GLU A O 1
ATOM 556 N N . ASN A 1 72 ? -20.972 17.579 28.359 1.00 85.38 72 ASN A N 1
ATOM 557 C CA . ASN A 1 72 ? -21.894 18.499 27.690 1.00 85.38 72 ASN A CA 1
ATOM 558 C C . ASN A 1 72 ? -21.987 18.189 26.181 1.00 85.38 72 ASN A C 1
ATOM 560 O O . ASN A 1 72 ? -21.079 17.607 25.581 1.00 85.38 72 ASN A O 1
ATOM 564 N N . ALA A 1 73 ?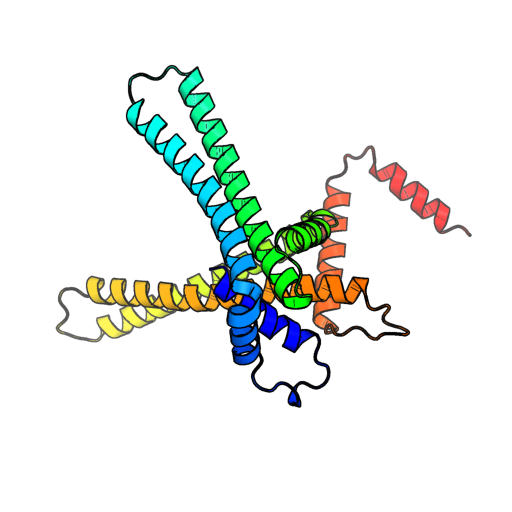 -23.056 18.643 25.516 1.00 83.12 73 ALA A N 1
ATOM 565 C CA . ALA A 1 73 ? -23.237 18.438 24.071 1.00 83.12 73 ALA A CA 1
ATOM 566 C C . ALA A 1 73 ? -22.047 18.961 23.235 1.00 83.12 73 ALA A C 1
ATOM 568 O O . ALA A 1 73 ? -21.632 18.323 22.264 1.00 83.12 73 ALA A O 1
ATOM 569 N N . VAL A 1 74 ? -21.453 20.084 23.655 1.00 85.06 74 VAL A N 1
ATOM 570 C CA . VAL A 1 74 ? -20.287 20.693 22.998 1.00 85.06 74 VAL A CA 1
ATOM 571 C C . VAL A 1 74 ? -19.034 19.824 23.141 1.00 85.06 74 VAL A C 1
ATOM 573 O O . VAL A 1 74 ? -18.360 19.574 22.142 1.00 85.06 74 VAL A O 1
ATOM 576 N N . SER A 1 75 ? -18.735 19.298 24.336 1.00 84.19 75 SER A N 1
ATOM 577 C CA . SER A 1 75 ? -17.562 18.433 24.536 1.00 84.19 75 SER A CA 1
ATOM 578 C C . SER A 1 75 ? -17.695 17.128 23.754 1.00 84.19 75 SER A C 1
ATOM 580 O O . SER A 1 75 ? -16.738 16.698 23.114 1.00 84.19 75 SER A O 1
ATOM 582 N N . ARG A 1 76 ? -18.901 16.546 23.705 1.00 84.81 76 ARG A N 1
ATOM 583 C CA . ARG A 1 76 ? -19.172 15.343 22.905 1.00 84.81 76 ARG A CA 1
ATOM 584 C C . ARG A 1 76 ? -18.956 15.586 21.407 1.00 84.81 76 ARG A C 1
ATOM 586 O O . ARG A 1 76 ? -18.388 14.734 20.723 1.00 84.81 76 ARG A O 1
ATOM 593 N N . CYS A 1 77 ? -19.384 16.744 20.898 1.00 86.06 77 CYS A N 1
ATOM 594 C CA . CYS A 1 77 ? -19.142 17.141 19.511 1.00 86.06 77 CYS A CA 1
ATOM 595 C C . CYS A 1 77 ? -17.638 17.289 19.223 1.00 86.06 77 CYS A C 1
ATOM 597 O O . CYS A 1 77 ? -17.135 16.687 18.275 1.00 86.06 77 CYS A O 1
ATOM 599 N N . LEU A 1 78 ? -16.901 18.003 20.081 1.00 88.19 78 LEU A N 1
ATOM 600 C CA . LEU A 1 78 ? -15.454 18.201 19.937 1.00 88.19 78 LEU A CA 1
ATOM 601 C C . LEU A 1 78 ? -14.678 16.879 19.937 1.00 88.19 78 LEU A C 1
ATOM 603 O O . LEU A 1 78 ? -13.871 16.652 19.037 1.00 88.19 78 LEU A O 1
ATOM 607 N N . PHE A 1 79 ? -14.953 15.972 20.883 1.00 88.00 79 PHE A N 1
ATOM 608 C CA . PHE A 1 79 ? -14.300 14.659 20.918 1.00 88.00 79 PHE A CA 1
ATOM 609 C C . PHE A 1 79 ? -14.569 13.855 19.646 1.00 88.00 79 PHE A C 1
ATOM 611 O O . PHE A 1 79 ? -13.647 13.253 19.095 1.00 88.00 79 PHE A O 1
ATOM 618 N N . ARG A 1 80 ? -15.807 13.882 19.138 1.00 86.81 80 ARG A N 1
ATOM 619 C CA . ARG A 1 80 ? -16.175 13.182 17.903 1.00 86.81 80 ARG A CA 1
ATOM 620 C C . ARG A 1 80 ? -15.447 13.754 16.685 1.00 86.81 80 ARG A C 1
ATOM 622 O O . ARG A 1 80 ? -14.929 12.982 15.879 1.00 86.81 80 ARG A O 1
ATOM 629 N N . THR A 1 81 ? -15.366 15.078 16.573 1.00 89.00 81 THR A N 1
ATOM 630 C CA . THR A 1 81 ? -14.641 15.754 15.489 1.00 89.00 81 THR A CA 1
ATOM 631 C C . THR A 1 81 ? -13.143 15.457 15.557 1.00 89.00 81 THR A C 1
ATOM 633 O O . THR A 1 81 ? -12.569 15.023 14.562 1.00 89.00 81 THR A O 1
ATOM 636 N N . CYS A 1 82 ? -12.513 15.580 16.728 1.00 89.31 82 CYS A N 1
ATOM 637 C CA . CYS A 1 82 ? -11.093 15.266 16.911 1.00 89.31 82 CYS A CA 1
ATOM 638 C C . CYS A 1 82 ? -10.772 13.795 16.611 1.00 89.31 82 CYS A C 1
ATOM 640 O O . CYS A 1 82 ? -9.786 13.512 15.932 1.00 89.31 82 CYS A O 1
ATOM 642 N N . GLN A 1 83 ? -11.614 12.856 17.057 1.00 89.94 83 GLN A N 1
ATOM 643 C CA . GLN A 1 83 ? -11.468 11.433 16.730 1.00 89.94 83 GLN A CA 1
ATOM 644 C C . GLN A 1 83 ? -11.546 11.186 15.222 1.00 89.94 83 GLN A C 1
ATOM 646 O O . GLN A 1 83 ? -10.727 10.446 14.680 1.00 89.94 83 GLN A O 1
ATOM 651 N N . CYS A 1 84 ? -12.489 11.834 14.534 1.00 89.88 84 CYS A N 1
ATOM 652 C CA . CYS A 1 84 ? -12.605 11.747 13.082 1.00 89.88 84 CYS A CA 1
ATOM 653 C C . CYS A 1 84 ? -11.346 12.288 12.384 1.00 89.88 84 CYS A C 1
ATOM 655 O O . CYS A 1 84 ? -10.747 11.590 11.567 1.00 89.88 84 CYS A O 1
ATOM 657 N N . CYS A 1 85 ? -10.880 13.482 12.763 1.00 90.38 85 CYS A N 1
ATOM 658 C CA . CYS A 1 85 ? -9.674 14.089 12.198 1.00 90.38 85 CYS A CA 1
ATOM 659 C C . CYS A 1 85 ? -8.432 13.211 12.408 1.00 90.38 85 CYS A C 1
ATOM 661 O O . CYS A 1 85 ? -7.679 12.981 11.462 1.00 90.38 85 CYS A O 1
ATOM 663 N N . LEU A 1 86 ? -8.235 12.672 13.616 1.00 90.06 86 LEU A N 1
ATOM 664 C CA . LEU A 1 86 ? -7.113 11.778 13.916 1.00 90.06 86 LEU A CA 1
ATOM 665 C C . LEU A 1 86 ? -7.217 10.445 13.172 1.00 90.06 86 LEU A C 1
ATOM 667 O O . LEU A 1 86 ? -6.199 9.924 12.723 1.00 90.06 86 LEU A O 1
ATOM 671 N N . TYR A 1 87 ? -8.425 9.905 12.998 1.00 89.75 87 TYR A N 1
ATOM 672 C CA . TYR A 1 87 ? -8.645 8.708 12.188 1.00 89.75 87 TYR A CA 1
ATOM 673 C C . TYR A 1 87 ? -8.250 8.946 10.726 1.00 89.75 87 TYR A C 1
ATOM 675 O O . TYR A 1 87 ? -7.497 8.158 10.152 1.00 89.75 87 TYR A O 1
ATOM 683 N N . CYS A 1 88 ? -8.710 10.050 10.133 1.00 88.06 88 CYS A N 1
ATOM 684 C CA . CYS A 1 88 ? -8.348 10.437 8.771 1.00 88.06 88 CYS A CA 1
ATOM 685 C C . CYS A 1 88 ? -6.837 10.656 8.639 1.00 88.06 88 CYS A C 1
ATOM 687 O O . CYS A 1 88 ? -6.214 10.133 7.716 1.00 88.06 88 CYS A O 1
ATOM 689 N N . PHE A 1 89 ? -6.230 11.361 9.595 1.00 90.06 89 PHE A N 1
ATOM 690 C CA . PHE A 1 89 ? -4.794 11.608 9.607 1.00 90.06 89 PHE A CA 1
ATOM 691 C C . PHE A 1 89 ? -3.981 10.312 9.717 1.00 90.06 89 PHE A C 1
ATOM 693 O O . PHE A 1 89 ? -3.035 10.114 8.961 1.00 90.06 89 PHE A O 1
ATOM 700 N N . GLU A 1 90 ? -4.383 9.377 10.581 1.00 92.00 90 GLU A N 1
ATOM 701 C CA . GLU A 1 90 ? -3.756 8.057 10.687 1.00 92.00 90 GLU A CA 1
ATOM 702 C C . GLU A 1 90 ? -3.829 7.283 9.363 1.00 92.00 90 GLU A C 1
ATOM 704 O O . GLU A 1 90 ? -2.854 6.646 8.961 1.00 92.00 90 GLU A O 1
ATOM 709 N N . LYS A 1 91 ? -4.973 7.331 8.669 1.00 86.94 91 LYS A N 1
ATOM 710 C CA . LYS A 1 91 ? -5.144 6.676 7.364 1.00 86.94 91 LYS A CA 1
ATOM 711 C C . LYS A 1 91 ? -4.227 7.281 6.307 1.00 86.94 91 LYS A C 1
ATOM 713 O O . LYS A 1 91 ? -3.537 6.530 5.618 1.00 86.94 91 LYS A O 1
ATOM 718 N N . ILE A 1 92 ? -4.166 8.609 6.235 1.00 86.81 92 ILE A N 1
ATOM 719 C CA . ILE A 1 92 ? -3.267 9.327 5.326 1.00 86.81 92 ILE A CA 1
ATOM 720 C C . ILE A 1 92 ? -1.811 8.987 5.645 1.00 86.81 92 ILE A C 1
ATOM 722 O O . ILE A 1 92 ? -1.059 8.659 4.735 1.00 86.81 92 ILE A O 1
ATOM 726 N N . LEU A 1 93 ? -1.412 8.985 6.918 1.00 90.69 93 LEU A N 1
ATOM 727 C CA . LEU A 1 93 ? -0.046 8.641 7.313 1.00 90.69 93 LEU A CA 1
ATOM 728 C C . LEU A 1 93 ? 0.318 7.197 6.987 1.00 90.69 93 LEU A C 1
ATOM 730 O O . LEU A 1 93 ? 1.431 6.946 6.531 1.00 90.69 93 LEU A O 1
ATOM 734 N N . LYS A 1 94 ? -0.593 6.241 7.190 1.00 91.19 94 LYS A N 1
ATOM 735 C CA . LYS A 1 94 ? -0.378 4.840 6.796 1.00 91.19 94 LYS A CA 1
ATOM 736 C C . LYS A 1 94 ? -0.171 4.717 5.290 1.00 91.19 94 LYS A C 1
ATOM 738 O O . LYS A 1 94 ? 0.760 4.036 4.864 1.00 91.19 94 LYS A O 1
ATOM 743 N N . TYR A 1 95 ? -1.005 5.399 4.509 1.00 87.88 95 TYR A N 1
ATOM 744 C CA . TYR A 1 95 ? -0.893 5.427 3.056 1.00 87.88 95 TYR A CA 1
ATOM 745 C C . TYR A 1 95 ? 0.411 6.098 2.605 1.00 87.88 95 TYR A C 1
ATOM 747 O O . TYR A 1 95 ? 1.169 5.523 1.828 1.00 87.88 95 TYR A O 1
ATOM 755 N N . LEU A 1 96 ? 0.750 7.261 3.160 1.00 90.81 96 LEU A N 1
ATOM 756 C CA . LEU A 1 96 ? 1.986 7.970 2.844 1.00 90.81 96 LEU A CA 1
ATOM 757 C C . LEU A 1 96 ? 3.224 7.154 3.226 1.00 90.81 96 LEU A C 1
ATOM 759 O O . LEU A 1 96 ? 4.146 7.046 2.430 1.00 90.81 96 LEU A O 1
ATOM 763 N N . SER A 1 97 ? 3.233 6.526 4.403 1.00 93.62 97 SER A N 1
ATOM 764 C CA . SER A 1 97 ? 4.357 5.697 4.860 1.00 93.62 97 SER A CA 1
ATOM 765 C C . SER A 1 97 ? 4.567 4.480 3.965 1.00 93.62 97 SER A C 1
ATOM 767 O O . SER A 1 97 ? 5.702 4.100 3.698 1.00 93.62 97 SER A O 1
ATOM 769 N N . ARG A 1 98 ? 3.477 3.873 3.478 1.00 92.19 98 ARG A N 1
ATOM 770 C CA . ARG A 1 98 ? 3.521 2.767 2.514 1.00 92.19 98 ARG A CA 1
ATOM 771 C C . ARG A 1 98 ? 4.201 3.198 1.212 1.00 92.19 98 ARG A C 1
ATOM 773 O O . ARG A 1 98 ? 5.131 2.523 0.785 1.00 92.19 98 ARG A O 1
ATOM 780 N N . ASN A 1 99 ? 3.812 4.345 0.657 1.00 92.06 99 ASN A N 1
ATOM 781 C CA . ASN A 1 99 ? 4.434 4.913 -0.544 1.00 92.06 99 ASN A CA 1
ATOM 782 C C . ASN A 1 99 ? 5.883 5.384 -0.293 1.00 92.06 99 ASN A C 1
ATOM 784 O O . ASN A 1 99 ? 6.756 5.169 -1.126 1.00 92.06 99 ASN A O 1
ATOM 788 N N . ALA A 1 100 ? 6.182 5.931 0.888 1.00 94.38 100 ALA A N 1
ATOM 789 C CA . ALA A 1 100 ? 7.540 6.302 1.287 1.00 94.38 100 ALA A CA 1
ATOM 790 C C . ALA A 1 100 ? 8.473 5.083 1.370 1.00 94.38 100 ALA A C 1
ATOM 792 O O . ALA A 1 100 ? 9.628 5.159 0.968 1.00 94.38 100 ALA A O 1
ATOM 793 N N . TYR A 1 101 ? 7.991 3.935 1.858 1.00 95.19 101 TYR A N 1
ATOM 794 C CA . TYR A 1 101 ? 8.787 2.705 1.846 1.00 95.19 101 TYR A CA 1
ATOM 795 C C . TYR A 1 101 ? 9.075 2.207 0.432 1.00 95.19 101 TYR A C 1
ATOM 797 O O . TYR A 1 101 ? 10.147 1.653 0.209 1.00 95.19 101 TYR A O 1
ATOM 805 N N . ILE A 1 102 ? 8.160 2.423 -0.514 1.00 94.75 102 ILE A N 1
ATOM 806 C CA . ILE A 1 102 ? 8.399 2.104 -1.922 1.00 94.75 102 ILE A CA 1
ATOM 807 C C . ILE A 1 102 ? 9.525 2.992 -2.468 1.00 94.75 102 ILE A C 1
ATOM 809 O O . ILE A 1 102 ? 10.526 2.466 -2.942 1.00 94.75 102 ILE A O 1
ATOM 813 N N . GLU A 1 103 ? 9.433 4.310 -2.292 1.00 94.19 103 GLU A N 1
ATOM 814 C CA . GLU A 1 103 ? 10.483 5.270 -2.673 1.00 94.19 103 GLU A CA 1
ATOM 815 C C . GLU A 1 103 ? 11.851 4.948 -2.047 1.00 94.19 103 GLU A C 1
ATOM 817 O O . GLU A 1 103 ? 12.881 4.940 -2.725 1.00 94.19 103 GLU A O 1
ATOM 822 N N . THR A 1 104 ? 11.882 4.616 -0.751 1.00 94.56 104 THR A N 1
ATOM 823 C CA . THR A 1 104 ? 13.117 4.162 -0.099 1.00 94.56 104 THR A CA 1
ATOM 824 C C . THR A 1 104 ? 13.640 2.870 -0.728 1.00 94.56 104 THR A C 1
ATOM 826 O O . THR A 1 104 ? 14.849 2.731 -0.879 1.00 94.56 104 THR A O 1
ATOM 829 N N . ALA A 1 105 ? 12.776 1.927 -1.105 1.00 93.88 105 ALA A N 1
ATOM 830 C CA . ALA A 1 105 ? 13.210 0.679 -1.726 1.00 93.88 105 ALA A CA 1
ATOM 831 C C . ALA A 1 105 ? 13.786 0.884 -3.138 1.00 93.88 105 ALA A C 1
ATOM 833 O O . ALA A 1 105 ? 14.682 0.133 -3.529 1.00 93.88 105 ALA A O 1
ATOM 834 N N . LEU A 1 106 ? 13.292 1.879 -3.887 1.00 92.50 106 LEU A N 1
ATOM 835 C CA . LEU A 1 106 ? 13.810 2.234 -5.211 1.00 92.50 106 LEU A CA 1
ATOM 836 C C . LEU A 1 106 ? 15.169 2.941 -5.122 1.00 92.50 106 LEU A C 1
ATOM 838 O O . LEU A 1 106 ? 16.112 2.545 -5.805 1.00 92.50 106 LEU A O 1
ATOM 842 N N . PHE A 1 107 ? 15.270 3.977 -4.287 1.00 91.88 107 PHE A N 1
ATOM 843 C CA . PHE A 1 107 ? 16.387 4.928 -4.338 1.00 91.88 107 PHE A CA 1
ATOM 844 C C . PHE A 1 107 ? 17.284 4.938 -3.097 1.00 91.88 107 PHE A C 1
ATOM 846 O O . PHE A 1 107 ? 18.330 5.583 -3.091 1.00 91.88 107 PHE A O 1
ATOM 853 N N . GLY A 1 108 ? 16.889 4.252 -2.026 1.00 90.56 108 GLY A N 1
ATOM 854 C CA . GLY A 1 108 ? 17.636 4.218 -0.770 1.00 90.56 108 GLY A CA 1
ATOM 855 C C . GLY A 1 108 ? 17.507 5.482 0.088 1.00 90.56 108 GLY A C 1
ATOM 856 O O . GLY A 1 108 ? 18.306 5.673 1.002 1.00 90.56 108 GLY A O 1
ATOM 857 N N . TYR A 1 109 ? 16.520 6.349 -0.169 1.00 91.75 109 TYR A N 1
ATOM 858 C CA . TYR A 1 109 ? 16.333 7.595 0.582 1.00 91.75 109 TYR A CA 1
ATOM 859 C C . TYR A 1 109 ? 15.926 7.387 2.047 1.00 91.75 109 TYR A C 1
ATOM 861 O O . TYR A 1 109 ? 15.288 6.396 2.420 1.00 91.75 109 TYR A O 1
ATOM 869 N N . SER A 1 110 ? 16.223 8.392 2.876 1.00 92.19 110 SER A N 1
ATOM 870 C CA . SER A 1 110 ? 15.673 8.494 4.233 1.00 92.19 110 SER A CA 1
ATOM 871 C C . SER A 1 110 ? 14.144 8.624 4.200 1.00 92.19 110 SER A C 1
ATOM 873 O O . SER A 1 110 ? 13.578 9.125 3.230 1.00 92.19 110 SER A O 1
ATOM 875 N N . PHE A 1 111 ? 13.453 8.205 5.265 1.00 91.69 111 PHE A N 1
ATOM 876 C CA . PHE A 1 111 ? 11.982 8.164 5.285 1.00 91.69 111 PHE A CA 1
ATOM 877 C C . PHE A 1 111 ? 11.331 9.534 5.029 1.00 91.69 111 PHE A C 1
ATOM 879 O O . PHE A 1 111 ? 10.332 9.600 4.324 1.00 91.69 111 PHE A O 1
ATOM 886 N N . CYS A 1 112 ? 11.888 10.630 5.560 1.00 90.94 112 CYS A N 1
ATOM 887 C CA . CYS A 1 112 ? 11.322 11.968 5.351 1.00 90.94 112 CYS A CA 1
ATOM 888 C C . CYS A 1 112 ? 11.454 12.418 3.892 1.00 90.94 112 CYS A C 1
ATOM 890 O O . CYS A 1 112 ? 10.488 12.900 3.305 1.00 90.94 112 CYS A O 1
ATOM 892 N N . GLN A 1 113 ? 12.629 12.207 3.292 1.00 93.69 113 GLN A N 1
ATOM 893 C CA . GLN A 1 113 ? 12.872 12.530 1.886 1.00 93.69 113 GLN A CA 1
ATOM 894 C C . GLN A 1 113 ? 12.006 11.665 0.959 1.00 93.69 113 GLN A C 1
ATOM 896 O O . GLN A 1 113 ? 11.367 12.180 0.041 1.00 93.69 113 GLN A O 1
ATOM 901 N N . ALA A 1 114 ? 11.937 10.363 1.237 1.00 93.81 114 ALA A N 1
ATOM 902 C CA . ALA A 1 114 ? 11.095 9.417 0.516 1.00 93.81 114 ALA A CA 1
ATOM 903 C C . ALA A 1 114 ? 9.605 9.773 0.644 1.00 93.81 114 ALA A C 1
ATOM 905 O O . ALA A 1 114 ? 8.877 9.767 -0.341 1.00 93.81 114 ALA A O 1
ATOM 906 N N . GLY A 1 115 ? 9.158 10.160 1.842 1.00 92.19 115 GLY A N 1
ATOM 907 C CA . GLY A 1 115 ? 7.794 10.618 2.094 1.00 92.19 115 GLY A CA 1
ATOM 908 C C . GLY A 1 115 ? 7.447 11.890 1.329 1.00 92.19 115 GLY A C 1
ATOM 909 O O . GLY A 1 115 ? 6.366 11.973 0.755 1.00 92.19 115 GLY A O 1
ATOM 910 N N . GLN A 1 116 ? 8.360 12.861 1.253 1.00 91.94 116 GLN A N 1
ATOM 911 C CA . GLN A 1 116 ? 8.135 14.085 0.481 1.00 91.94 116 GLN A CA 1
ATOM 912 C C . GLN A 1 116 ? 7.980 13.795 -1.018 1.00 91.94 116 GLN A C 1
ATOM 914 O O . GLN A 1 116 ? 7.082 14.343 -1.660 1.00 91.94 116 GLN A O 1
ATOM 919 N N . ARG A 1 117 ? 8.818 12.912 -1.573 1.00 90.62 117 ARG A N 1
ATOM 920 C CA . ARG A 1 117 ? 8.702 12.470 -2.971 1.00 90.62 117 ARG A CA 1
ATOM 921 C C . ARG A 1 117 ? 7.415 11.696 -3.219 1.00 90.62 117 ARG A C 1
ATOM 923 O O . ARG A 1 117 ? 6.630 12.097 -4.073 1.00 90.62 117 ARG A O 1
ATOM 930 N N . ALA A 1 118 ? 7.132 10.686 -2.400 1.00 89.12 118 ALA A N 1
ATOM 931 C CA . ALA A 1 118 ? 5.886 9.927 -2.459 1.00 89.12 118 ALA A CA 1
ATOM 932 C C . ALA A 1 118 ? 4.654 10.848 -2.422 1.00 89.12 118 ALA A C 1
ATOM 934 O O . ALA A 1 118 ? 3.724 10.685 -3.212 1.00 89.12 118 ALA A O 1
ATOM 935 N N . PHE A 1 119 ? 4.663 11.860 -1.548 1.00 88.12 119 PHE A N 1
ATOM 936 C CA . PHE A 1 119 ? 3.606 12.865 -1.480 1.00 88.12 119 PHE A CA 1
ATOM 937 C C . PHE A 1 119 ? 3.508 13.696 -2.763 1.00 88.12 119 PHE A C 1
ATOM 939 O O . PHE A 1 119 ? 2.399 13.944 -3.233 1.00 88.12 119 PHE A O 1
ATOM 946 N N . LYS A 1 120 ? 4.631 14.109 -3.361 1.00 86.62 120 LYS A N 1
ATOM 947 C CA . LYS A 1 120 ? 4.651 14.816 -4.652 1.00 86.62 120 LYS A CA 1
ATOM 948 C C . LYS A 1 120 ? 4.025 13.966 -5.767 1.00 86.62 120 LYS A C 1
ATOM 950 O O . LYS A 1 120 ? 3.175 14.481 -6.493 1.00 86.62 120 LYS A O 1
ATOM 955 N N . HIS A 1 121 ? 4.363 12.679 -5.876 1.00 80.50 121 HIS A N 1
ATOM 956 C CA . HIS A 1 121 ? 3.779 11.792 -6.897 1.00 80.50 121 HIS A CA 1
ATOM 957 C C . HIS A 1 121 ? 2.272 11.586 -6.692 1.00 80.50 121 HIS A C 1
ATOM 959 O O . HIS A 1 121 ? 1.499 11.675 -7.647 1.00 80.50 121 HIS A O 1
ATOM 965 N N . LEU A 1 122 ? 1.837 11.398 -5.443 1.00 78.12 122 LEU A N 1
ATOM 966 C CA . LEU A 1 122 ? 0.419 11.289 -5.088 1.00 78.12 122 LEU A CA 1
ATOM 967 C C . LEU A 1 122 ? -0.352 12.582 -5.358 1.00 78.12 122 LEU A C 1
ATOM 969 O O . LEU A 1 122 ? -1.418 12.540 -5.961 1.00 78.12 122 LEU A O 1
ATOM 973 N N . SER A 1 123 ? 0.159 13.725 -4.902 1.00 78.38 123 SER A N 1
ATOM 974 C CA . SER A 1 123 ? -0.550 15.010 -4.975 1.00 78.38 123 SER A CA 1
ATOM 975 C C . SER A 1 123 ? -0.665 15.535 -6.402 1.00 78.38 123 SER A C 1
ATOM 977 O O . SER A 1 123 ? -1.719 16.049 -6.768 1.00 78.38 123 SER A O 1
ATOM 979 N N . SER A 1 124 ? 0.360 15.328 -7.235 1.00 76.81 124 SER A N 1
ATOM 980 C CA . SER A 1 124 ? 0.371 15.812 -8.621 1.00 76.81 124 SER A CA 1
ATOM 981 C C . SER A 1 124 ? -0.765 15.222 -9.470 1.00 76.81 124 SER A C 1
ATOM 983 O O . SER A 1 124 ? -1.127 15.807 -10.485 1.00 76.81 124 SER A O 1
ATOM 985 N N . ASN A 1 125 ? -1.341 14.075 -9.076 1.00 69.12 125 ASN A N 1
ATOM 986 C CA . ASN A 1 125 ? -2.460 13.425 -9.768 1.00 69.12 125 ASN A CA 1
ATOM 987 C C . ASN A 1 125 ? -3.408 12.678 -8.799 1.00 69.12 125 ASN A C 1
ATOM 989 O O . ASN A 1 125 ? -3.836 11.559 -9.089 1.00 69.12 125 ASN A O 1
ATOM 993 N N . ALA A 1 126 ? -3.755 13.280 -7.656 1.00 70.06 126 ALA A N 1
ATOM 994 C CA . ALA A 1 126 ? -4.430 12.589 -6.545 1.00 70.06 126 ALA A CA 1
ATOM 995 C C . ALA A 1 126 ? -5.719 11.848 -6.938 1.00 70.06 126 ALA A C 1
ATOM 997 O O . ALA A 1 126 ? -5.891 10.687 -6.573 1.00 70.06 126 ALA A O 1
ATOM 998 N N . LEU A 1 127 ? -6.594 12.474 -7.735 1.00 69.06 127 LEU A N 1
ATOM 999 C CA . LEU A 1 127 ? -7.847 11.855 -8.194 1.00 69.06 127 LEU A CA 1
ATOM 1000 C C . LEU A 1 127 ? -7.606 10.611 -9.058 1.00 69.06 127 LEU A C 1
ATOM 1002 O O . LEU A 1 127 ? -8.336 9.629 -8.956 1.00 69.06 127 LEU A O 1
ATOM 1006 N N . ARG A 1 128 ? -6.554 10.626 -9.881 1.00 69.56 128 ARG A N 1
ATOM 1007 C CA . ARG A 1 128 ? -6.206 9.505 -10.761 1.00 69.56 128 ARG A CA 1
ATOM 1008 C C . ARG A 1 128 ? -5.609 8.343 -9.996 1.00 69.56 128 ARG A C 1
ATOM 1010 O O . ARG A 1 128 ? -6.002 7.205 -10.233 1.00 69.56 128 ARG A O 1
ATOM 1017 N N . VAL A 1 129 ? -4.691 8.645 -9.084 1.00 72.31 129 VAL A N 1
ATOM 1018 C CA . VAL A 1 129 ? -4.106 7.652 -8.180 1.00 72.31 129 VAL A CA 1
ATOM 1019 C C . VAL A 1 129 ? -5.219 7.000 -7.361 1.00 72.31 129 VAL A C 1
ATOM 1021 O O . VAL A 1 129 ? -5.326 5.780 -7.328 1.00 72.31 129 VAL A O 1
ATOM 1024 N N . ALA A 1 130 ? -6.105 7.813 -6.778 1.00 74.00 130 ALA A N 1
ATOM 1025 C CA . ALA A 1 130 ? -7.228 7.331 -5.985 1.00 74.00 130 ALA A CA 1
ATOM 1026 C C . ALA A 1 130 ? -8.191 6.460 -6.802 1.00 74.00 130 ALA A C 1
ATOM 1028 O O . ALA A 1 130 ? -8.620 5.420 -6.314 1.00 74.00 130 ALA A O 1
ATOM 1029 N N . ALA A 1 131 ? -8.510 6.836 -8.045 1.00 75.81 131 ALA A N 1
ATOM 1030 C CA . ALA A 1 131 ? -9.390 6.043 -8.900 1.00 75.81 131 ALA A CA 1
ATOM 1031 C C . ALA A 1 131 ? -8.782 4.677 -9.264 1.00 75.81 131 ALA A C 1
ATOM 1033 O O . ALA A 1 131 ? -9.462 3.660 -9.147 1.00 75.81 131 ALA A O 1
ATOM 1034 N N . ILE A 1 132 ? -7.506 4.639 -9.668 1.00 79.19 132 ILE A N 1
ATOM 1035 C CA . ILE A 1 132 ? -6.817 3.391 -10.034 1.00 79.19 132 ILE A CA 1
ATOM 1036 C C . ILE A 1 132 ? -6.704 2.463 -8.820 1.00 79.19 132 ILE A C 1
ATOM 1038 O O . 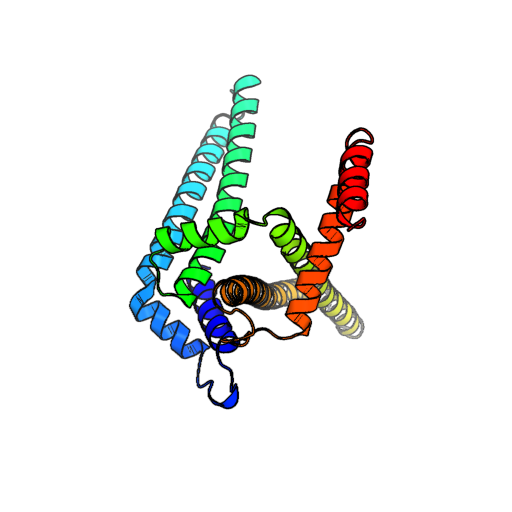ILE A 1 132 ? -7.076 1.292 -8.917 1.00 79.19 132 ILE A O 1
ATOM 1042 N N . ASN A 1 133 ? -6.261 2.991 -7.676 1.00 76.94 133 ASN A N 1
ATOM 1043 C CA . ASN A 1 133 ? -6.143 2.200 -6.454 1.00 76.94 133 ASN A CA 1
ATOM 1044 C C . ASN A 1 133 ? -7.508 1.724 -5.950 1.00 76.94 133 ASN A C 1
ATOM 1046 O O . ASN A 1 133 ? -7.636 0.563 -5.593 1.00 76.94 133 ASN A O 1
ATOM 1050 N N . SER A 1 134 ? -8.549 2.560 -6.006 1.00 78.12 134 SER A N 1
ATOM 1051 C CA . SER A 1 134 ? -9.904 2.176 -5.583 1.00 78.12 134 SER A CA 1
ATOM 1052 C C . SER A 1 134 ? -10.478 1.025 -6.417 1.00 78.12 134 SER A C 1
ATOM 1054 O O . SER A 1 134 ? -11.033 0.072 -5.870 1.00 78.12 134 SER A O 1
ATOM 1056 N N . VAL A 1 135 ? -10.301 1.062 -7.745 1.00 84.31 135 VAL A N 1
ATOM 1057 C CA . VAL A 1 135 ? -10.725 -0.043 -8.621 1.00 84.31 135 VAL A CA 1
ATOM 1058 C C . VAL A 1 135 ? -9.920 -1.310 -8.324 1.00 84.31 135 VAL A C 1
ATOM 1060 O O . VAL A 1 135 ? -10.504 -2.389 -8.230 1.00 84.31 135 VAL A O 1
ATOM 1063 N N . GLY A 1 136 ? -8.602 -1.190 -8.134 1.00 83.81 136 GLY A N 1
ATOM 1064 C CA . GLY A 1 136 ? -7.744 -2.310 -7.743 1.00 83.81 136 GLY A CA 1
ATOM 1065 C C . GLY A 1 136 ? -8.181 -2.946 -6.422 1.00 83.81 136 GLY A C 1
ATOM 1066 O O . GLY A 1 136 ? -8.409 -4.153 -6.369 1.00 83.81 136 GLY A O 1
ATOM 1067 N N . ASP A 1 137 ? -8.386 -2.131 -5.389 1.00 85.00 137 ASP A N 1
ATOM 1068 C CA . ASP A 1 137 ? -8.831 -2.561 -4.062 1.00 85.00 137 ASP A CA 1
ATOM 1069 C C . ASP A 1 137 ? -10.192 -3.264 -4.126 1.00 85.00 137 ASP A C 1
ATOM 1071 O O . ASP A 1 137 ? -10.389 -4.301 -3.490 1.00 85.00 137 ASP A O 1
ATOM 1075 N N . PHE A 1 138 ? -11.124 -2.755 -4.937 1.00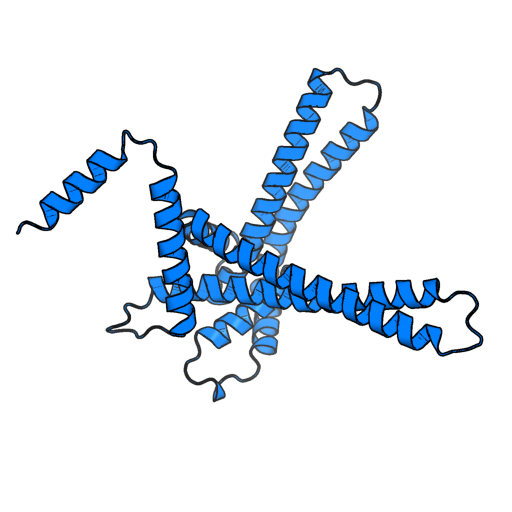 88.56 138 PHE A N 1
ATOM 1076 C CA . PHE A 1 138 ? -12.425 -3.391 -5.141 1.00 88.56 138 PHE A CA 1
ATOM 1077 C C . PHE A 1 138 ? -12.301 -4.773 -5.796 1.00 88.56 138 PHE A C 1
ATOM 1079 O O . PHE A 1 138 ? -12.917 -5.737 -5.335 1.00 88.56 138 PHE A O 1
ATOM 1086 N N . VAL A 1 139 ? -11.480 -4.899 -6.842 1.00 90.44 139 VAL A N 1
ATOM 1087 C CA . VAL A 1 139 ? -11.248 -6.181 -7.528 1.00 90.44 139 VAL A CA 1
ATOM 1088 C C . VAL A 1 139 ? -10.583 -7.191 -6.590 1.00 90.44 139 VAL A C 1
ATOM 1090 O O . VAL A 1 139 ? -10.999 -8.350 -6.530 1.00 90.44 139 VAL A O 1
ATOM 1093 N N . LEU A 1 140 ? -9.589 -6.759 -5.814 1.00 89.19 140 LEU A N 1
ATOM 1094 C CA . LEU A 1 140 ? -8.911 -7.604 -4.831 1.00 89.19 140 LEU A CA 1
ATOM 1095 C C . LEU A 1 140 ? -9.847 -8.024 -3.690 1.00 89.19 140 LEU A C 1
ATOM 1097 O O . LEU A 1 140 ? -9.821 -9.181 -3.260 1.00 89.19 140 LEU A O 1
ATOM 1101 N N . PHE A 1 141 ? -10.722 -7.122 -3.240 1.00 89.75 141 PHE A N 1
ATOM 1102 C CA . PHE A 1 141 ? -11.768 -7.432 -2.269 1.00 89.75 141 PHE A CA 1
ATOM 1103 C C . PHE A 1 141 ? -12.739 -8.490 -2.803 1.00 89.75 141 PHE A C 1
ATOM 1105 O O . PHE A 1 141 ? -13.042 -9.454 -2.096 1.00 89.75 141 PHE A O 1
ATOM 1112 N N . LEU A 1 142 ? -13.184 -8.356 -4.056 1.00 91.75 142 LEU A N 1
ATOM 1113 C CA . LEU A 1 142 ? -14.061 -9.335 -4.691 1.00 91.75 142 LEU A CA 1
ATOM 1114 C C . LEU A 1 142 ? -13.371 -10.700 -4.810 1.00 91.75 142 LEU A C 1
ATOM 1116 O O . LEU A 1 142 ? -13.964 -11.716 -4.457 1.00 91.75 142 LEU A O 1
ATOM 1120 N N . GLY A 1 143 ? -12.096 -10.727 -5.210 1.00 91.56 143 GLY A N 1
ATOM 1121 C CA . GLY A 1 143 ? -11.289 -11.949 -5.238 1.00 91.56 143 GLY A CA 1
ATOM 1122 C C . GLY A 1 143 ? -11.205 -12.629 -3.868 1.00 91.56 143 GLY A C 1
ATOM 1123 O O . GLY A 1 143 ? -11.427 -13.834 -3.753 1.00 91.56 143 GLY A O 1
ATOM 1124 N N . LYS A 1 144 ? -10.977 -11.854 -2.801 1.00 90.94 144 LYS A N 1
ATOM 1125 C CA . LYS A 1 144 ? -10.974 -12.359 -1.421 1.00 90.94 144 LYS A CA 1
ATOM 1126 C C . LYS A 1 144 ? -12.329 -12.942 -1.014 1.00 90.94 144 LYS A C 1
ATOM 1128 O O . LYS A 1 144 ? -12.373 -14.024 -0.429 1.00 90.94 144 LYS A O 1
ATOM 1133 N N . ALA A 1 145 ? -13.420 -12.238 -1.312 1.00 92.69 145 ALA A N 1
ATOM 1134 C CA . ALA A 1 145 ? -14.772 -12.693 -1.006 1.00 92.69 145 ALA A CA 1
ATOM 1135 C C . ALA A 1 145 ? -15.097 -14.002 -1.739 1.00 92.69 145 ALA A C 1
ATOM 1137 O O . ALA A 1 145 ? -15.589 -14.940 -1.116 1.00 92.69 145 ALA A O 1
ATOM 1138 N N . LEU A 1 146 ? -14.747 -14.100 -3.025 1.00 94.56 146 LEU A N 1
ATOM 1139 C CA . LEU A 1 146 ? -14.946 -15.304 -3.830 1.00 94.56 146 LEU A CA 1
ATOM 1140 C C . LEU A 1 146 ? -14.192 -16.511 -3.263 1.00 94.56 146 LEU A C 1
ATOM 1142 O O . LEU A 1 146 ? -14.789 -17.577 -3.138 1.00 94.56 146 LEU A O 1
ATOM 1146 N N . VAL A 1 147 ? -12.924 -16.351 -2.863 1.00 94.50 147 VAL A N 1
ATOM 1147 C CA . VAL A 1 147 ? -12.138 -17.441 -2.252 1.00 94.50 147 VAL A CA 1
ATOM 1148 C C . VAL A 1 147 ? -12.796 -17.947 -0.967 1.00 94.50 147 VAL A C 1
ATOM 1150 O O . VAL A 1 147 ? -12.931 -19.157 -0.777 1.00 94.50 147 VAL A O 1
ATOM 1153 N N . VAL A 1 148 ? -13.243 -17.041 -0.093 1.00 94.44 148 VAL A N 1
ATOM 1154 C CA . VAL A 1 148 ? -13.907 -17.415 1.166 1.00 94.44 148 VAL A CA 1
ATOM 1155 C C . VAL A 1 148 ? -15.246 -18.102 0.897 1.00 94.44 148 VAL A C 1
ATOM 1157 O O . VAL A 1 148 ? -15.491 -19.176 1.441 1.00 94.44 148 VAL A O 1
ATOM 1160 N N . ILE A 1 149 ? -16.086 -17.533 0.026 1.00 95.06 149 ILE A N 1
ATOM 1161 C CA . ILE A 1 149 ? -17.402 -18.091 -0.312 1.00 95.06 149 ILE A CA 1
ATOM 1162 C C . ILE A 1 149 ? -17.250 -19.475 -0.946 1.00 95.06 149 ILE A C 1
ATOM 1164 O O . ILE A 1 149 ? -17.885 -20.419 -0.487 1.00 95.06 149 ILE A O 1
ATOM 1168 N N . ALA A 1 150 ? -16.380 -19.629 -1.947 1.00 95.12 150 ALA A N 1
ATOM 1169 C CA . ALA A 1 150 ? -16.151 -20.912 -2.606 1.00 95.12 150 ALA A CA 1
ATOM 1170 C C . ALA A 1 150 ? -15.664 -21.980 -1.616 1.00 95.12 150 ALA A C 1
ATOM 1172 O O . ALA A 1 150 ? -16.182 -23.095 -1.614 1.00 95.12 150 ALA A O 1
ATOM 1173 N N . THR A 1 151 ? -14.732 -21.628 -0.722 1.00 94.50 151 THR A N 1
ATOM 1174 C CA . THR A 1 151 ? -14.221 -22.561 0.295 1.00 94.50 151 THR A CA 1
ATOM 1175 C C . THR A 1 151 ? -15.320 -22.995 1.265 1.00 94.50 151 THR A C 1
ATOM 1177 O O . THR A 1 151 ? -15.429 -24.179 1.577 1.00 94.50 151 THR A O 1
ATOM 1180 N N . VAL A 1 152 ? -16.170 -22.064 1.709 1.00 93.38 152 VAL A N 1
ATOM 1181 C CA . VAL A 1 152 ? -17.306 -22.368 2.593 1.00 93.38 152 VAL A CA 1
ATOM 1182 C C . VAL A 1 152 ? -18.347 -23.230 1.873 1.00 93.38 152 VAL A C 1
ATOM 1184 O O . VAL A 1 152 ? -18.814 -24.202 2.453 1.00 93.38 152 VAL A O 1
ATOM 1187 N N . LEU A 1 153 ? -18.680 -22.944 0.610 1.00 93.56 153 LEU A N 1
ATOM 1188 C CA . LEU A 1 153 ? -19.641 -23.735 -0.172 1.00 93.56 153 LEU A CA 1
ATOM 1189 C C . LEU A 1 153 ? -19.165 -25.176 -0.401 1.00 93.56 153 LEU A C 1
ATOM 1191 O O . LEU A 1 153 ? -19.939 -26.117 -0.216 1.00 93.56 153 LEU A O 1
ATO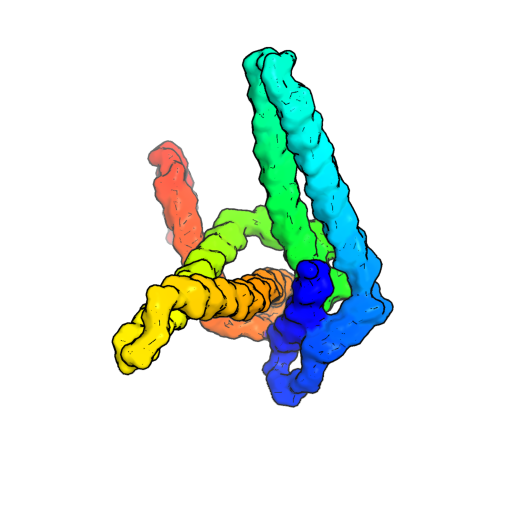M 1195 N N . ILE A 1 154 ? -17.890 -25.352 -0.759 1.00 92.62 154 ILE A N 1
ATOM 1196 C CA . ILE A 1 154 ? -17.266 -26.676 -0.882 1.00 92.62 154 ILE A CA 1
ATOM 1197 C C . ILE A 1 154 ? -17.272 -27.380 0.480 1.00 92.62 154 ILE A C 1
ATOM 1199 O O . ILE A 1 154 ? -17.617 -28.556 0.559 1.00 92.62 154 ILE A O 1
ATOM 1203 N N . GLY A 1 155 ? -16.952 -26.650 1.553 1.00 91.00 155 GLY A N 1
ATOM 1204 C CA . GLY A 1 155 ? -17.012 -27.150 2.924 1.00 91.00 155 GLY A CA 1
ATOM 1205 C C . GLY A 1 155 ? -18.398 -27.677 3.289 1.00 91.00 155 GLY A C 1
ATOM 1206 O O . GLY A 1 155 ? -18.503 -28.806 3.757 1.00 91.00 155 GLY A O 1
ATOM 1207 N N . ILE A 1 156 ? -19.462 -26.913 3.014 1.00 90.00 156 ILE A N 1
ATOM 1208 C CA . ILE A 1 156 ? -20.851 -27.336 3.256 1.00 90.00 156 ILE A CA 1
ATOM 1209 C C . ILE A 1 156 ? -21.123 -28.663 2.550 1.00 90.00 156 ILE A C 1
ATOM 1211 O O . ILE A 1 156 ? -21.529 -29.610 3.213 1.00 90.00 156 ILE A O 1
ATOM 1215 N N . LYS A 1 157 ? -20.838 -28.762 1.245 1.00 88.75 157 LYS A N 1
ATOM 1216 C CA . LYS A 1 157 ? -21.074 -29.995 0.476 1.00 88.75 157 LYS A CA 1
ATOM 1217 C C . LYS A 1 157 ? -20.293 -31.188 1.023 1.00 88.75 157 LYS A C 1
ATOM 1219 O O . LYS A 1 157 ? -20.860 -32.254 1.207 1.00 88.75 157 LYS A O 1
ATOM 1224 N N . MET A 1 158 ? -19.022 -30.994 1.362 1.00 86.81 158 MET A N 1
ATOM 1225 C CA . MET A 1 158 ? -18.170 -32.073 1.862 1.00 86.81 158 MET A CA 1
ATOM 1226 C C . MET A 1 158 ? -18.577 -32.580 3.257 1.00 86.81 158 MET A C 1
ATOM 1228 O O . MET A 1 158 ? -18.287 -33.729 3.600 1.00 86.81 158 MET A O 1
ATOM 1232 N N . PHE A 1 159 ? -19.197 -31.729 4.083 1.00 84.50 159 PHE A N 1
ATOM 1233 C CA . PHE A 1 159 ? -19.672 -32.106 5.417 1.00 84.50 159 PHE A CA 1
ATOM 1234 C C . PHE A 1 159 ? -21.108 -32.643 5.425 1.00 84.50 159 PHE A C 1
ATOM 1236 O O . PHE A 1 159 ? -21.418 -33.437 6.311 1.00 84.50 159 PHE A O 1
ATOM 1243 N N . ASP A 1 160 ? -21.944 -32.264 4.454 1.00 79.81 160 ASP A N 1
ATOM 1244 C CA . ASP A 1 160 ? -23.311 -32.789 4.287 1.00 79.81 160 ASP A CA 1
ATOM 1245 C C . ASP A 1 160 ? -23.300 -34.299 3.973 1.00 79.81 160 ASP A C 1
ATOM 1247 O O . ASP A 1 160 ? -24.118 -35.061 4.480 1.00 79.81 160 ASP A O 1
ATOM 1251 N N . ASP A 1 161 ? -22.295 -34.757 3.219 1.00 73.00 161 ASP A N 1
ATOM 1252 C CA . ASP A 1 161 ? -22.167 -36.152 2.776 1.00 73.00 161 ASP A CA 1
ATOM 1253 C C . ASP A 1 161 ? -21.652 -37.123 3.867 1.00 73.00 161 ASP A C 1
ATOM 1255 O O . ASP A 1 161 ? -21.513 -38.324 3.617 1.00 73.00 161 ASP A O 1
ATOM 1259 N N . LYS A 1 162 ? -21.335 -36.646 5.085 1.00 76.31 162 LYS A N 1
ATOM 1260 C CA . LYS A 1 162 ? -20.726 -37.471 6.149 1.00 76.31 162 LYS A CA 1
ATOM 1261 C C . LYS A 1 162 ? -21.674 -37.726 7.330 1.00 76.31 162 LYS A C 1
ATOM 1263 O O . LYS A 1 162 ? -21.796 -36.868 8.211 1.00 76.31 162 LYS A O 1
ATOM 1268 N N . PRO A 1 163 ? -22.266 -38.933 7.447 1.00 67.06 163 PRO A N 1
ATOM 1269 C CA . PRO A 1 163 ? -23.074 -39.290 8.609 1.00 67.06 163 PRO A CA 1
ATOM 1270 C C . PRO A 1 163 ? -22.178 -39.426 9.854 1.00 67.06 163 PRO A C 1
ATOM 1272 O O . PRO A 1 163 ? -21.279 -40.262 9.894 1.00 67.06 163 PRO A O 1
ATOM 1275 N N . GLY A 1 164 ? -22.402 -38.587 10.873 1.00 71.19 164 GLY A N 1
ATOM 1276 C CA . GLY A 1 164 ? -21.691 -38.652 12.164 1.00 71.19 164 GLY A CA 1
ATOM 1277 C C . GLY A 1 164 ? -21.262 -37.307 12.764 1.00 71.19 164 GLY A C 1
ATOM 1278 O O . GLY A 1 164 ? -20.843 -37.262 13.921 1.00 71.19 164 GLY A O 1
ATOM 1279 N N . ILE A 1 165 ? -21.385 -36.196 12.030 1.00 71.69 165 ILE A N 1
ATOM 1280 C CA . ILE A 1 165 ? -20.995 -34.863 12.518 1.00 71.69 165 ILE A CA 1
ATOM 1281 C C . ILE A 1 165 ? -22.217 -34.139 13.099 1.00 71.69 165 ILE A C 1
ATOM 1283 O O . ILE A 1 165 ? -23.032 -33.583 12.373 1.00 71.69 165 ILE A O 1
ATOM 1287 N N . ARG A 1 166 ? -22.336 -34.097 14.433 1.00 70.00 166 ARG A N 1
ATOM 1288 C CA . ARG A 1 166 ? -23.466 -33.435 15.122 1.00 70.00 166 ARG A CA 1
ATOM 1289 C C . ARG A 1 166 ? -23.384 -31.897 15.133 1.00 70.00 166 ARG A C 1
ATOM 1291 O O . ARG A 1 166 ? -24.384 -31.233 15.388 1.00 70.00 166 ARG A O 1
ATOM 1298 N N . HIS A 1 167 ? -22.204 -31.325 14.874 1.00 81.12 167 HIS A N 1
ATOM 1299 C CA . HIS A 1 167 ? -21.944 -29.878 14.923 1.00 81.12 167 HIS A CA 1
ATOM 1300 C C . HIS A 1 167 ? -21.155 -29.390 13.694 1.00 81.12 167 HIS A C 1
ATOM 1302 O O . HIS A 1 167 ? -20.001 -28.986 13.815 1.00 81.12 167 HIS A O 1
ATOM 1308 N N . VAL A 1 168 ? -21.770 -29.419 12.506 1.00 84.06 168 VAL A N 1
ATOM 1309 C CA . VAL A 1 168 ? -21.137 -29.055 11.214 1.00 84.06 168 VAL A CA 1
ATOM 1310 C C . VAL A 1 168 ? -20.676 -27.587 11.153 1.00 84.06 168 VAL A C 1
ATOM 1312 O O . VAL A 1 168 ? -19.688 -27.261 10.499 1.00 84.06 168 VAL A O 1
ATOM 1315 N N . TRP A 1 169 ? -21.329 -26.691 11.893 1.00 86.12 169 TRP A N 1
ATOM 1316 C CA . TRP A 1 169 ? -20.986 -25.264 11.954 1.00 86.12 169 TRP A CA 1
ATOM 1317 C C . TRP A 1 169 ? -19.590 -24.980 12.524 1.00 86.12 169 TRP A C 1
ATOM 1319 O O . TRP A 1 169 ? -18.949 -24.032 12.081 1.00 86.12 169 TRP A O 1
ATOM 1329 N N . VAL A 1 170 ? -19.085 -25.786 13.466 1.00 88.69 170 VAL A N 1
ATOM 1330 C CA . VAL A 1 170 ? -17.756 -25.567 14.074 1.00 88.69 170 VAL A CA 1
ATOM 1331 C C . VAL A 1 170 ? -16.620 -25.716 13.048 1.00 88.69 170 VAL A C 1
ATOM 1333 O O . VAL A 1 170 ? -15.872 -24.752 12.859 1.00 88.69 170 VAL A O 1
ATOM 1336 N N . PRO A 1 171 ? -16.473 -26.856 12.337 1.00 89.31 171 PRO A N 1
ATOM 1337 C CA . PRO A 1 171 ? -15.458 -26.984 11.295 1.00 89.31 171 PRO A CA 1
ATOM 1338 C C . PRO A 1 171 ? -15.714 -26.045 10.107 1.00 89.31 171 PRO A C 1
ATOM 1340 O O . PRO A 1 171 ? -14.757 -25.602 9.472 1.00 89.31 171 PRO A O 1
ATOM 1343 N N . LEU A 1 172 ? -16.969 -25.675 9.826 1.00 91.12 172 LEU A N 1
ATOM 1344 C CA . LEU A 1 172 ? -17.290 -24.731 8.753 1.00 91.12 172 LEU A CA 1
ATOM 1345 C C . LEU A 1 172 ? -16.814 -23.300 9.057 1.00 91.12 172 LEU A C 1
ATOM 1347 O O . LEU A 1 172 ? -16.192 -22.656 8.214 1.00 91.12 172 LEU A O 1
ATOM 1351 N N . VAL A 1 173 ? -17.044 -22.807 10.276 1.00 91.38 173 VAL A N 1
ATOM 1352 C CA . VAL A 1 173 ? -16.528 -21.499 10.710 1.00 91.38 173 VAL A CA 1
ATOM 1353 C C . VAL A 1 173 ? -15.004 -21.515 10.745 1.00 91.38 173 VAL A C 1
ATOM 1355 O O . VAL A 1 173 ? -14.371 -20.558 10.301 1.00 91.38 173 VAL A O 1
ATOM 1358 N N . LEU A 1 174 ? -14.402 -22.609 11.221 1.00 92.38 174 LEU A N 1
ATOM 1359 C CA . LEU A 1 174 ? -12.950 -22.738 11.286 1.00 92.38 174 LEU A CA 1
ATOM 1360 C C . LEU A 1 174 ? -12.312 -22.713 9.888 1.00 92.38 174 LEU A C 1
ATOM 1362 O O . LEU A 1 174 ? -11.362 -21.965 9.659 1.00 92.38 174 LEU A O 1
ATOM 1366 N N . THR A 1 175 ? -12.855 -23.476 8.938 1.00 93.56 175 THR A N 1
ATOM 1367 C CA . THR A 1 175 ? -12.388 -23.477 7.540 1.00 93.56 175 THR A CA 1
ATOM 1368 C C . THR A 1 175 ? -12.593 -22.122 6.867 1.00 93.56 175 THR A C 1
ATOM 1370 O O . THR A 1 175 ? -11.669 -21.631 6.219 1.00 93.56 175 THR A O 1
ATOM 1373 N N . GLY A 1 176 ? -13.737 -21.465 7.080 1.00 93.94 176 GLY A N 1
ATOM 1374 C CA . GLY A 1 176 ? -13.984 -20.104 6.598 1.00 93.94 176 GLY A CA 1
ATOM 1375 C C . GLY A 1 176 ? -12.995 -19.077 7.164 1.00 93.94 176 GLY A C 1
ATOM 1376 O O . GLY A 1 176 ? -12.471 -18.248 6.419 1.00 93.94 176 GLY A O 1
ATOM 1377 N N . LEU A 1 177 ? -12.675 -19.161 8.460 1.00 95.19 177 LEU A N 1
ATOM 1378 C CA . LEU A 1 177 ? -11.681 -18.301 9.106 1.00 95.19 177 LEU A CA 1
ATOM 1379 C C . LEU A 1 177 ? -10.283 -18.516 8.513 1.00 95.19 177 LEU A C 1
ATOM 1381 O O . LEU A 1 177 ? -9.614 -17.544 8.160 1.00 95.19 177 LEU A O 1
ATOM 1385 N N . PHE A 1 178 ? -9.847 -19.768 8.357 1.00 95.19 178 PHE A N 1
ATOM 1386 C CA . PHE A 1 178 ? -8.559 -20.072 7.729 1.00 95.19 178 PHE A CA 1
ATOM 1387 C C . PHE A 1 178 ? -8.502 -19.590 6.278 1.00 95.19 178 PHE A C 1
ATOM 1389 O O . PHE A 1 178 ? -7.525 -18.948 5.894 1.00 95.19 178 PHE A O 1
ATOM 1396 N N . ALA A 1 179 ? -9.559 -19.819 5.494 1.00 95.94 179 ALA A N 1
ATOM 1397 C CA . ALA A 1 179 ? -9.654 -19.329 4.122 1.00 95.94 179 ALA A CA 1
ATOM 1398 C C . ALA A 1 179 ? -9.533 -17.800 4.063 1.00 95.94 179 ALA A C 1
ATOM 1400 O O . ALA A 1 179 ? -8.779 -17.266 3.251 1.00 95.94 179 ALA A O 1
ATOM 1401 N N . TYR A 1 180 ? -10.212 -17.091 4.970 1.00 95.12 180 TYR A N 1
ATOM 1402 C CA . TYR A 1 180 ? -10.129 -15.637 5.076 1.00 95.12 180 TYR A CA 1
ATOM 1403 C C . TYR A 1 180 ? -8.713 -15.154 5.411 1.00 95.12 180 TYR A C 1
ATOM 1405 O O . TYR A 1 180 ? -8.232 -14.206 4.784 1.00 95.12 180 TYR A O 1
ATOM 1413 N N . LEU A 1 181 ? -8.041 -15.786 6.380 1.00 94.75 181 LEU A N 1
ATOM 1414 C CA . LEU A 1 181 ? -6.679 -15.424 6.784 1.00 94.75 181 LEU A CA 1
ATOM 1415 C C . LEU A 1 181 ? -5.687 -15.628 5.638 1.00 94.75 181 LEU A C 1
ATOM 1417 O O . LEU A 1 181 ? -4.909 -14.725 5.333 1.00 94.75 181 LEU A O 1
ATOM 1421 N N . VAL A 1 182 ? -5.755 -16.781 4.972 1.00 95.25 182 VAL A N 1
ATOM 1422 C CA . VAL A 1 182 ? -4.896 -17.106 3.830 1.00 95.25 182 VAL A CA 1
ATOM 1423 C C . VAL A 1 182 ? -5.144 -16.128 2.683 1.00 95.25 182 VAL A C 1
ATOM 1425 O O . VAL A 1 182 ? -4.199 -15.505 2.199 1.00 95.25 182 VAL A O 1
ATOM 1428 N N . ALA A 1 183 ? -6.407 -15.917 2.299 1.00 94.62 183 ALA A N 1
ATOM 1429 C CA . ALA A 1 183 ? -6.763 -14.974 1.244 1.00 94.62 183 ALA A CA 1
ATOM 1430 C C . ALA A 1 183 ? -6.285 -13.553 1.577 1.00 94.62 183 ALA A C 1
ATOM 1432 O O . ALA A 1 183 ? -5.699 -12.886 0.731 1.00 94.62 183 ALA A O 1
ATOM 1433 N N . HIS A 1 184 ? -6.462 -13.096 2.821 1.00 92.75 184 HIS A N 1
ATOM 1434 C CA . HIS A 1 184 ? -5.961 -11.795 3.258 1.00 92.75 184 HIS A CA 1
ATOM 1435 C C . HIS A 1 184 ? -4.436 -11.689 3.131 1.00 92.75 184 HIS A C 1
ATOM 1437 O O . HIS A 1 184 ? -3.948 -10.707 2.578 1.00 92.75 184 HIS A O 1
ATOM 1443 N N . CYS A 1 185 ? -3.677 -12.691 3.584 1.00 92.06 185 CYS A N 1
ATOM 1444 C CA . CYS A 1 185 ? -2.219 -12.691 3.456 1.00 92.06 185 CYS A CA 1
ATOM 1445 C C . CYS A 1 185 ? -1.775 -12.518 1.997 1.00 92.06 185 CYS A C 1
ATOM 1447 O O . CYS A 1 185 ? -0.965 -11.636 1.716 1.00 92.06 185 CYS A O 1
ATOM 1449 N N . PHE A 1 186 ? -2.345 -13.283 1.061 1.00 93.06 186 PHE A N 1
ATOM 1450 C CA . PHE A 1 186 ? -2.001 -13.156 -0.358 1.00 93.06 186 PHE A CA 1
ATOM 1451 C C . PHE A 1 186 ? -2.404 -11.801 -0.937 1.00 93.06 186 PHE A C 1
ATOM 1453 O O . PHE A 1 186 ? -1.589 -11.145 -1.583 1.00 93.06 186 PHE A O 1
ATOM 1460 N N . ILE A 1 187 ? -3.629 -11.346 -0.670 1.00 91.44 187 ILE A N 1
ATOM 1461 C CA . ILE A 1 187 ? -4.136 -10.080 -1.206 1.00 91.44 187 ILE A CA 1
ATOM 1462 C C . ILE A 1 187 ? -3.276 -8.896 -0.753 1.00 91.44 187 ILE A C 1
ATOM 1464 O O . ILE A 1 187 ? -2.923 -8.067 -1.585 1.00 91.44 187 ILE A O 1
ATOM 1468 N N . THR A 1 188 ? -2.812 -8.866 0.503 1.00 91.06 188 THR A N 1
ATOM 1469 C CA . THR A 1 188 ? -1.914 -7.786 0.962 1.00 91.06 188 THR A CA 1
ATOM 1470 C C . THR A 1 188 ? -0.589 -7.724 0.193 1.00 91.06 188 THR A C 1
ATOM 1472 O O . THR A 1 188 ? -0.009 -6.648 0.049 1.00 91.06 188 THR A O 1
ATOM 1475 N N . VAL A 1 189 ? -0.091 -8.854 -0.323 1.00 93.56 189 VAL A N 1
ATOM 1476 C CA . VAL A 1 189 ? 1.110 -8.880 -1.173 1.00 93.56 189 VAL A CA 1
ATOM 1477 C C . VAL A 1 189 ? 0.806 -8.285 -2.546 1.00 93.56 189 VAL A C 1
ATOM 1479 O O . VAL A 1 189 ? 1.597 -7.484 -3.043 1.00 93.56 189 VAL A O 1
ATOM 1482 N N . TYR A 1 190 ? -0.344 -8.630 -3.134 1.00 92.75 190 TYR A N 1
ATOM 1483 C CA . TYR A 1 190 ? -0.790 -8.073 -4.414 1.00 92.75 190 TYR A CA 1
ATOM 1484 C C . TYR A 1 190 ? -1.019 -6.567 -4.340 1.00 92.75 190 TYR A C 1
ATOM 1486 O O . TYR A 1 190 ? -0.517 -5.845 -5.196 1.00 92.75 190 TYR A O 1
ATOM 1494 N N . GLU A 1 191 ? -1.702 -6.091 -3.299 1.00 91.06 191 GLU A N 1
ATOM 1495 C CA . GLU A 1 191 ? -1.889 -4.661 -3.057 1.00 91.06 191 GLU A CA 1
ATOM 1496 C C . GLU A 1 191 ? -0.533 -3.934 -3.053 1.00 91.06 191 GLU A C 1
ATOM 1498 O O . GLU A 1 191 ? -0.347 -2.944 -3.762 1.00 91.06 191 GLU A O 1
ATOM 1503 N N . MET A 1 192 ? 0.444 -4.441 -2.289 1.00 93.19 192 MET A N 1
ATOM 1504 C CA . MET A 1 192 ? 1.777 -3.832 -2.213 1.00 93.19 192 MET A CA 1
ATOM 1505 C C . MET A 1 192 ? 2.515 -3.847 -3.553 1.00 93.19 192 MET A C 1
ATOM 1507 O O . MET A 1 192 ? 3.233 -2.897 -3.872 1.00 93.19 192 MET A O 1
ATOM 1511 N N . ALA A 1 193 ? 2.363 -4.917 -4.334 1.00 94.25 193 ALA A N 1
ATOM 1512 C CA . ALA A 1 193 ? 2.969 -5.019 -5.653 1.00 94.25 193 ALA A CA 1
ATOM 1513 C C . ALA A 1 193 ? 2.360 -4.009 -6.635 1.00 94.25 193 ALA A C 1
ATOM 1515 O O . ALA A 1 193 ? 3.112 -3.363 -7.361 1.00 94.25 193 ALA A O 1
ATOM 1516 N N . ILE A 1 194 ? 1.035 -3.830 -6.626 1.00 91.25 194 ILE A N 1
ATOM 1517 C CA . ILE A 1 194 ? 0.331 -2.864 -7.484 1.00 91.25 194 ILE A CA 1
ATOM 1518 C C . ILE A 1 194 ? 0.797 -1.440 -7.186 1.00 91.25 194 ILE A C 1
ATOM 1520 O O . ILE A 1 194 ? 1.203 -0.742 -8.112 1.00 91.25 194 ILE A O 1
ATOM 1524 N N . ASP A 1 195 ? 0.842 -1.037 -5.914 1.00 89.50 195 ASP A N 1
ATOM 1525 C CA . ASP A 1 195 ? 1.345 0.293 -5.543 1.00 89.50 195 ASP A CA 1
ATOM 1526 C C . ASP A 1 195 ? 2.803 0.494 -5.957 1.00 89.50 195 ASP A C 1
ATOM 1528 O O . ASP A 1 195 ? 3.185 1.562 -6.434 1.00 89.50 195 ASP A O 1
ATOM 1532 N N . THR A 1 196 ? 3.628 -0.546 -5.803 1.00 93.75 196 THR A N 1
ATOM 1533 C CA . THR A 1 196 ? 5.034 -0.476 -6.209 1.00 93.75 196 THR A CA 1
ATOM 1534 C C . THR A 1 196 ? 5.155 -0.296 -7.715 1.00 93.75 196 THR A C 1
ATOM 1536 O O . THR A 1 196 ? 5.913 0.559 -8.163 1.00 93.75 196 THR A O 1
ATOM 1539 N N . ILE A 1 197 ? 4.403 -1.070 -8.504 1.00 92.62 197 ILE A N 1
ATOM 1540 C CA . ILE A 1 197 ? 4.369 -0.948 -9.966 1.00 92.62 197 ILE A CA 1
ATOM 1541 C C . ILE A 1 197 ? 3.885 0.443 -10.368 1.00 92.62 197 ILE A C 1
ATOM 1543 O O . ILE A 1 197 ? 4.442 1.027 -11.292 1.00 92.62 197 ILE A O 1
ATOM 1547 N N . PHE A 1 198 ? 2.884 0.983 -9.673 1.00 88.62 198 PHE A N 1
ATOM 1548 C CA . PHE A 1 198 ? 2.365 2.317 -9.940 1.00 88.62 198 PHE A CA 1
ATOM 1549 C C . PHE A 1 198 ? 3.422 3.406 -9.705 1.00 88.62 198 PHE A C 1
ATOM 1551 O O . PHE A 1 198 ? 3.619 4.258 -10.569 1.00 88.62 198 PHE A O 1
ATOM 1558 N N . ILE A 1 199 ? 4.155 3.357 -8.588 1.00 89.62 199 ILE A N 1
ATOM 1559 C CA . ILE A 1 199 ? 5.266 4.290 -8.343 1.00 89.62 199 ILE A CA 1
ATOM 1560 C C . ILE A 1 199 ? 6.392 4.086 -9.361 1.00 89.62 199 ILE A C 1
ATOM 1562 O O . ILE A 1 199 ? 6.866 5.060 -9.936 1.00 89.62 199 ILE A O 1
ATOM 1566 N N . CYS A 1 200 ? 6.775 2.840 -9.654 1.00 92.06 200 CYS A N 1
ATOM 1567 C CA . CYS A 1 200 ? 7.796 2.555 -10.665 1.00 92.06 200 CYS A CA 1
ATOM 1568 C C . CYS A 1 200 ? 7.392 3.092 -12.044 1.00 92.06 200 CYS A C 1
ATOM 1570 O O . CYS A 1 200 ? 8.237 3.602 -12.767 1.00 92.06 200 CYS A O 1
ATOM 1572 N N . PHE A 1 201 ? 6.108 3.011 -12.399 1.00 89.56 201 PHE A N 1
ATOM 1573 C CA . PHE A 1 201 ? 5.563 3.606 -13.615 1.00 89.56 201 PHE A CA 1
ATOM 1574 C C . PHE A 1 201 ? 5.688 5.135 -13.606 1.00 89.56 201 PHE A C 1
ATOM 1576 O O . PHE A 1 201 ? 6.102 5.710 -14.608 1.00 89.56 201 PHE A O 1
ATOM 1583 N N . CYS A 1 202 ? 5.346 5.794 -12.494 1.00 86.50 202 CYS A N 1
ATOM 1584 C CA . CYS A 1 202 ? 5.486 7.246 -12.361 1.00 86.50 202 CYS A CA 1
ATOM 1585 C C . CYS A 1 202 ? 6.947 7.687 -12.523 1.00 86.50 202 CYS A C 1
ATOM 1587 O O . CYS A 1 202 ? 7.212 8.629 -13.264 1.00 86.50 202 CYS A O 1
ATOM 1589 N N . GLU A 1 203 ? 7.877 6.973 -11.892 1.00 88.75 203 GLU A N 1
ATOM 1590 C CA . GLU A 1 203 ? 9.318 7.217 -12.012 1.00 88.75 203 GLU A CA 1
ATOM 1591 C C . GLU A 1 203 ? 9.842 6.940 -13.427 1.00 88.75 203 GLU A C 1
ATOM 1593 O O . GLU A 1 203 ? 10.595 7.739 -13.9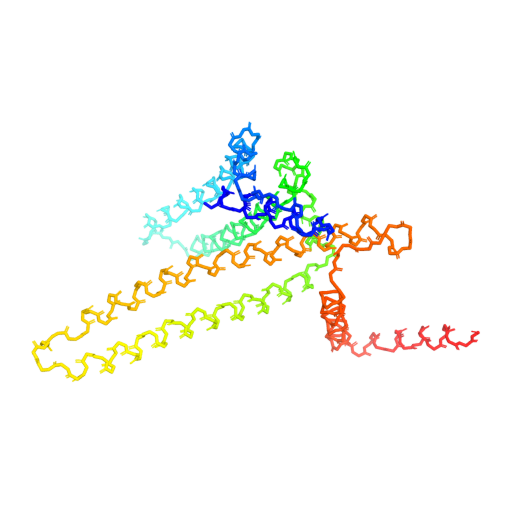76 1.00 88.75 203 GLU A O 1
ATOM 1598 N N . ASP A 1 204 ? 9.401 5.853 -14.065 1.00 90.25 204 ASP A N 1
ATOM 1599 C CA . ASP A 1 204 ? 9.753 5.530 -15.452 1.00 90.25 204 ASP A CA 1
ATOM 1600 C C . ASP A 1 204 ? 9.263 6.620 -16.420 1.00 90.25 204 ASP A C 1
ATOM 1602 O O . ASP A 1 204 ? 9.984 6.987 -17.341 1.00 90.25 204 ASP A O 1
ATOM 1606 N N . CYS A 1 205 ? 8.079 7.198 -16.182 1.00 85.38 205 CYS A N 1
ATOM 1607 C CA . CYS A 1 205 ? 7.573 8.353 -16.930 1.00 85.38 205 CYS A CA 1
ATOM 1608 C C . CYS A 1 205 ? 8.364 9.650 -16.700 1.00 85.38 205 CYS A C 1
ATOM 1610 O O . CYS A 1 205 ? 8.373 10.495 -17.592 1.00 85.38 205 CYS A O 1
ATOM 1612 N N . GLU A 1 206 ? 8.949 9.850 -15.516 1.00 85.56 206 GLU A N 1
ATOM 1613 C CA . GLU A 1 206 ? 9.701 11.069 -15.182 1.00 85.56 206 GLU A CA 1
ATOM 1614 C C . GLU A 1 206 ? 11.152 10.996 -15.677 1.00 85.56 206 GLU A C 1
ATOM 1616 O O . GLU A 1 206 ? 11.703 12.006 -16.110 1.00 85.56 206 GLU A O 1
ATOM 1621 N N . GLN A 1 207 ? 11.761 9.808 -15.643 1.00 85.56 207 GLN A N 1
ATOM 1622 C CA . GLN A 1 207 ? 13.169 9.614 -15.997 1.00 85.56 207 GLN A CA 1
ATOM 1623 C C . GLN A 1 207 ? 13.390 9.271 -17.474 1.00 85.56 207 GLN A C 1
ATOM 1625 O O . GLN A 1 207 ? 14.420 9.649 -18.030 1.00 85.56 207 GLN A O 1
ATOM 1630 N N . ASN A 1 208 ? 12.452 8.565 -18.112 1.00 88.06 208 ASN A N 1
ATOM 1631 C CA . ASN A 1 208 ? 12.606 8.100 -19.488 1.00 88.06 208 ASN A CA 1
ATOM 1632 C C . ASN A 1 208 ? 11.723 8.913 -20.450 1.00 88.06 208 ASN A C 1
ATOM 1634 O O . ASN A 1 208 ? 10.573 9.244 -20.160 1.00 88.06 208 ASN A O 1
ATOM 1638 N N . ASP A 1 209 ? 12.261 9.238 -21.625 1.00 81.69 209 ASP A N 1
ATOM 1639 C CA . ASP A 1 209 ? 11.587 10.027 -22.667 1.00 81.69 209 ASP A CA 1
ATOM 1640 C C . ASP A 1 209 ? 10.967 9.149 -23.771 1.00 81.69 209 ASP A C 1
ATOM 1642 O O . ASP A 1 209 ? 10.233 9.638 -24.630 1.00 81.69 209 ASP A O 1
ATOM 1646 N N . GLY A 1 210 ? 11.264 7.845 -23.765 1.00 77.25 210 GLY A N 1
ATOM 1647 C CA . GLY A 1 210 ? 10.832 6.894 -24.787 1.00 77.25 210 GLY A CA 1
ATOM 1648 C C . GLY A 1 210 ? 11.575 7.020 -26.121 1.00 77.25 210 GLY A C 1
ATOM 1649 O O . GLY A 1 210 ? 11.318 6.214 -27.015 1.00 77.25 210 GLY A O 1
ATOM 1650 N N . LEU A 1 211 ? 12.490 7.987 -26.249 1.00 77.69 211 LEU A N 1
ATOM 1651 C CA . LEU A 1 211 ? 13.271 8.260 -27.457 1.00 77.69 211 LEU A CA 1
ATOM 1652 C C . LEU A 1 211 ? 14.741 7.894 -27.239 1.00 77.69 211 LEU A C 1
ATOM 1654 O O . LEU A 1 211 ? 15.239 6.963 -27.869 1.00 77.69 211 LEU A O 1
ATOM 1658 N N . ASN A 1 212 ? 15.420 8.589 -26.325 1.00 78.88 212 ASN A N 1
ATOM 1659 C CA . ASN A 1 212 ? 16.821 8.335 -25.987 1.00 78.88 212 ASN A CA 1
ATOM 1660 C C . ASN A 1 212 ? 16.948 7.265 -24.903 1.00 78.88 212 ASN A C 1
ATOM 1662 O O . ASN A 1 212 ? 17.885 6.466 -24.917 1.00 78.88 212 ASN A O 1
ATOM 1666 N N . GLN A 1 213 ? 15.995 7.236 -23.970 1.00 81.25 213 GLN A N 1
ATOM 1667 C CA . GLN A 1 213 ? 15.886 6.204 -22.954 1.00 81.25 213 GLN A CA 1
ATOM 1668 C C . GLN A 1 213 ? 14.529 5.509 -23.097 1.00 81.25 213 GLN A C 1
ATOM 1670 O O . GLN A 1 213 ? 13.487 6.111 -22.822 1.00 81.25 213 GLN A O 1
ATOM 1675 N N . PRO A 1 214 ? 14.494 4.250 -23.575 1.00 85.25 214 PRO A N 1
ATOM 1676 C CA . PRO A 1 214 ? 13.234 3.550 -23.762 1.00 85.25 214 PRO A CA 1
ATOM 1677 C C . PRO A 1 214 ? 12.556 3.314 -22.410 1.00 85.25 214 PRO A C 1
ATOM 1679 O O . PRO A 1 214 ? 13.220 3.003 -21.424 1.00 85.25 214 PRO A O 1
ATOM 1682 N N . TYR A 1 215 ? 11.226 3.347 -22.373 1.00 88.25 215 TYR A N 1
ATOM 1683 C CA . TYR A 1 215 ? 10.466 3.005 -21.168 1.00 88.25 215 TYR A CA 1
ATOM 1684 C C . TYR A 1 215 ? 10.656 1.541 -20.752 1.00 88.25 215 TYR A C 1
ATOM 1686 O O . TYR A 1 215 ? 10.807 0.660 -21.609 1.00 88.25 215 TYR A O 1
ATOM 1694 N N . TYR A 1 216 ? 10.667 1.272 -19.446 1.00 88.88 216 TYR A N 1
ATOM 1695 C CA . TYR A 1 216 ? 10.711 -0.081 -18.875 1.00 88.88 216 TYR A CA 1
ATOM 1696 C C . TYR A 1 216 ? 9.319 -0.706 -18.736 1.00 88.88 216 TYR A C 1
ATOM 1698 O O . TYR A 1 216 ? 9.194 -1.934 -18.770 1.00 88.88 216 TYR A O 1
ATOM 1706 N N . MET A 1 217 ? 8.278 0.116 -18.599 1.00 87.88 217 MET A N 1
ATOM 1707 C CA . MET A 1 217 ? 6.892 -0.334 -18.488 1.00 87.88 217 MET A CA 1
ATOM 1708 C C . MET A 1 217 ? 6.410 -1.119 -19.717 1.00 87.88 217 MET A C 1
ATOM 1710 O O . MET A 1 217 ? 6.858 -0.919 -20.848 1.00 87.88 217 MET A O 1
ATOM 1714 N N . SER A 1 218 ? 5.425 -1.993 -19.503 1.00 87.38 218 SER A N 1
ATOM 1715 C CA . SER A 1 218 ? 4.744 -2.684 -20.597 1.00 87.38 218 SER A CA 1
ATOM 1716 C C . SER A 1 218 ? 3.755 -1.757 -21.312 1.00 87.38 218 SER A C 1
ATOM 1718 O O . SER A 1 218 ? 3.151 -0.873 -20.698 1.00 87.38 218 SER A O 1
ATOM 1720 N N . ARG A 1 219 ? 3.523 -2.005 -22.609 1.00 86.56 219 ARG A N 1
ATOM 1721 C CA . ARG A 1 219 ? 2.525 -1.258 -23.397 1.00 86.56 219 ARG A CA 1
ATOM 1722 C C . ARG A 1 219 ? 1.125 -1.337 -22.783 1.00 86.56 219 ARG A C 1
ATOM 1724 O O . ARG A 1 219 ? 0.454 -0.320 -22.677 1.00 86.56 219 ARG A O 1
ATOM 1731 N N . GLY A 1 220 ? 0.729 -2.514 -22.291 1.00 87.12 220 GLY A N 1
ATOM 1732 C CA . GLY A 1 220 ? -0.576 -2.701 -21.650 1.00 87.12 220 GLY A CA 1
ATOM 1733 C C . GLY A 1 220 ? -0.757 -1.863 -20.380 1.00 87.12 220 GLY A C 1
ATOM 1734 O O . GLY A 1 220 ? -1.825 -1.293 -20.173 1.00 87.12 220 GLY A O 1
ATOM 1735 N N . LEU A 1 221 ? 0.289 -1.723 -19.553 1.00 85.06 221 LEU A N 1
ATOM 1736 C CA . LEU A 1 221 ? 0.235 -0.854 -18.374 1.00 85.06 221 LEU A CA 1
ATOM 1737 C C . LEU A 1 221 ? 0.108 0.619 -18.781 1.00 85.06 221 LEU A C 1
ATOM 1739 O O . LEU A 1 221 ? -0.709 1.346 -18.218 1.00 85.06 221 LEU A O 1
ATOM 1743 N N . MET A 1 222 ? 0.872 1.047 -19.789 1.00 85.94 222 MET A N 1
ATOM 1744 C CA . MET A 1 222 ? 0.809 2.410 -20.318 1.00 85.94 222 MET A CA 1
ATOM 1745 C C . MET A 1 222 ? -0.585 2.746 -20.858 1.00 85.94 222 MET A C 1
ATOM 1747 O O . MET A 1 222 ? -1.151 3.778 -20.495 1.00 85.94 222 MET A O 1
ATOM 1751 N N . GLU A 1 223 ? -1.166 1.860 -21.667 1.00 87.44 223 GLU A N 1
ATOM 1752 C CA . GLU A 1 223 ? -2.517 2.015 -22.213 1.00 87.44 223 GLU A CA 1
ATOM 1753 C C . GLU A 1 223 ? -3.579 2.052 -21.114 1.00 87.44 223 GLU A C 1
ATOM 1755 O O . GLU A 1 223 ? -4.425 2.946 -21.118 1.00 87.44 223 GLU A O 1
ATOM 1760 N N . PHE A 1 224 ? -3.517 1.141 -20.136 1.00 85.38 224 PHE A N 1
ATOM 1761 C CA . PHE A 1 224 ? -4.443 1.123 -19.002 1.00 85.38 224 PHE A CA 1
ATOM 1762 C C . PHE A 1 224 ? -4.431 2.461 -18.258 1.00 85.38 224 PHE A C 1
ATOM 1764 O O . PHE A 1 224 ? -5.467 3.109 -18.093 1.00 85.38 224 PHE A O 1
ATOM 1771 N N . VAL A 1 225 ? -3.237 2.929 -17.889 1.00 83.19 225 VAL A N 1
ATOM 1772 C CA . VAL A 1 225 ? -3.061 4.172 -17.140 1.00 83.19 225 VAL A CA 1
ATOM 1773 C C . VAL A 1 225 ? -3.515 5.378 -17.976 1.00 83.19 225 VAL A C 1
ATOM 1775 O O . VAL A 1 225 ? -4.155 6.293 -17.442 1.00 83.19 225 VAL A O 1
ATOM 1778 N N . GLN A 1 226 ? -3.243 5.406 -19.285 1.00 84.44 226 GLN A N 1
ATOM 1779 C CA . GLN A 1 226 ? -3.729 6.452 -20.196 1.00 84.44 226 GLN A CA 1
ATOM 1780 C C . GLN A 1 226 ? -5.255 6.443 -20.359 1.00 84.44 226 GLN A C 1
ATOM 1782 O O . GLN A 1 226 ? -5.870 7.511 -20.356 1.00 84.44 226 GLN A O 1
ATOM 1787 N N . ASN A 1 227 ? -5.881 5.273 -20.457 1.00 85.88 227 ASN A N 1
ATOM 1788 C CA . ASN A 1 227 ? -7.331 5.145 -20.577 1.00 85.88 227 ASN A CA 1
ATOM 1789 C C . ASN A 1 227 ? -8.040 5.634 -19.309 1.00 85.88 227 ASN A C 1
ATOM 1791 O O . ASN A 1 227 ? -8.985 6.417 -19.407 1.00 85.88 227 ASN A O 1
ATOM 1795 N N . SER A 1 228 ? -7.520 5.303 -18.122 1.00 82.06 228 SER A N 1
ATOM 1796 C CA . SER A 1 228 ? -8.019 5.871 -16.863 1.00 82.06 228 SER A CA 1
ATOM 1797 C C . SER A 1 228 ? -7.901 7.400 -16.832 1.00 82.06 228 SER A C 1
ATOM 1799 O O . SER A 1 228 ? -8.804 8.076 -16.344 1.00 82.06 228 SER A O 1
ATOM 1801 N N . LYS A 1 229 ? -6.824 7.973 -17.399 1.00 80.81 229 LYS A N 1
ATOM 1802 C CA . LYS A 1 229 ? -6.655 9.437 -17.505 1.00 80.81 229 LYS A CA 1
ATOM 1803 C C . LYS A 1 229 ? -7.751 10.072 -18.357 1.00 80.81 229 LYS A C 1
ATOM 1805 O O . LYS A 1 229 ? -8.312 11.090 -17.963 1.00 80.81 229 LYS A O 1
ATOM 1810 N N . LYS A 1 230 ? -8.047 9.478 -19.516 1.00 84.00 230 LYS A N 1
ATOM 1811 C CA . LYS A 1 230 ? -9.098 9.962 -20.421 1.00 84.00 230 LYS A CA 1
ATOM 1812 C C . LYS A 1 230 ? -10.471 9.894 -19.751 1.00 84.00 230 LYS A C 1
ATOM 1814 O O . LYS A 1 230 ? -11.201 10.876 -19.799 1.00 84.00 230 LYS A O 1
ATOM 1819 N N . ALA A 1 231 ? -10.787 8.787 -19.077 1.00 82.81 231 ALA A N 1
ATOM 1820 C CA . ALA A 1 231 ? -12.056 8.620 -18.367 1.00 82.81 231 ALA A CA 1
ATOM 1821 C C . ALA A 1 231 ? -12.260 9.679 -17.268 1.00 82.81 231 ALA A C 1
ATOM 1823 O O . ALA A 1 231 ? -13.323 10.286 -17.185 1.00 82.81 231 ALA A O 1
ATOM 1824 N N . LEU A 1 232 ? -11.225 9.961 -16.472 1.00 78.94 232 LEU A N 1
ATOM 1825 C CA . LEU A 1 232 ? -11.287 10.994 -15.431 1.00 78.94 232 LEU A CA 1
ATOM 1826 C C . LEU A 1 232 ? -11.457 12.403 -16.002 1.00 78.94 232 LEU A C 1
ATOM 1828 O O . LEU A 1 232 ? -12.215 13.188 -15.446 1.00 78.94 232 LEU A O 1
ATOM 1832 N N . ALA A 1 233 ? -10.801 12.714 -17.123 1.00 80.44 233 ALA A N 1
ATOM 1833 C CA . ALA A 1 233 ? -10.962 14.005 -17.788 1.00 80.44 233 ALA A CA 1
ATOM 1834 C C . ALA A 1 233 ? -12.392 14.216 -18.320 1.00 80.44 233 ALA A C 1
ATOM 1836 O O . ALA A 1 233 ? -12.891 15.336 -18.305 1.00 80.44 233 ALA A O 1
ATOM 1837 N N . VAL A 1 234 ? -13.063 13.148 -18.765 1.00 81.56 234 VAL A N 1
ATOM 1838 C CA . VAL A 1 234 ? -14.480 13.203 -19.164 1.00 81.56 234 VAL A CA 1
ATOM 1839 C C . VAL A 1 234 ? -15.380 13.454 -17.954 1.00 81.56 234 VAL A C 1
ATOM 1841 O O . VAL A 1 234 ? -16.289 14.273 -18.045 1.00 81.56 234 VAL A O 1
ATOM 1844 N N . LEU A 1 235 ? -15.114 12.796 -16.821 1.00 78.06 235 LEU A N 1
ATOM 1845 C CA . LEU A 1 235 ? -15.868 13.021 -15.585 1.00 78.06 235 LEU A CA 1
ATOM 1846 C C . LEU A 1 235 ? -15.727 14.467 -15.092 1.00 78.06 235 LEU A C 1
ATOM 1848 O O . LEU A 1 235 ? -16.737 15.085 -14.768 1.00 78.06 235 LEU A O 1
ATOM 1852 N N . ASP A 1 236 ? -14.513 15.020 -15.116 1.00 75.69 236 ASP A N 1
ATOM 1853 C CA . ASP A 1 236 ? -14.241 16.412 -14.730 1.00 75.69 236 ASP A CA 1
ATOM 1854 C C . ASP A 1 236 ? -14.896 17.419 -15.693 1.00 75.69 236 ASP A C 1
ATOM 1856 O O . ASP A 1 236 ? -15.481 18.413 -15.278 1.00 75.69 236 ASP A O 1
ATOM 1860 N N . ALA A 1 237 ? -14.899 17.124 -16.996 1.00 75.62 237 ALA A N 1
ATOM 1861 C CA . ALA A 1 237 ? -15.623 17.933 -17.976 1.00 75.62 237 ALA A CA 1
ATOM 1862 C C . ALA A 1 237 ? -17.152 17.861 -17.790 1.00 75.62 237 ALA A C 1
ATOM 1864 O O . ALA A 1 237 ? -17.849 18.835 -18.065 1.00 75.62 237 ALA A O 1
ATOM 1865 N N . SER A 1 238 ? -17.679 16.723 -17.322 1.00 70.25 238 SER A N 1
ATOM 1866 C CA . SER A 1 238 ? -19.115 16.527 -17.075 1.00 70.25 238 SER A CA 1
ATOM 1867 C C . SER A 1 238 ? -19.610 17.156 -15.767 1.00 70.25 238 SER A C 1
ATOM 1869 O O . SER A 1 238 ? -20.793 17.465 -15.654 1.00 70.25 238 SER A O 1
ATOM 1871 N N . SER A 1 239 ? -18.723 17.359 -14.787 1.00 64.81 239 SER A N 1
ATOM 1872 C CA . SER A 1 239 ? -19.037 17.988 -13.498 1.00 64.81 239 SER A CA 1
ATOM 1873 C C . SER A 1 239 ? -18.929 19.520 -13.522 1.00 64.81 239 SER A C 1
ATOM 1875 O O . SER A 1 239 ? -19.315 20.166 -12.545 1.00 64.81 239 SER A O 1
ATOM 1877 N N . MET A 1 240 ? -18.449 20.122 -14.620 1.00 58.09 240 MET A N 1
ATOM 1878 C CA . MET A 1 240 ? -18.406 21.578 -14.783 1.00 58.09 240 MET A CA 1
ATOM 1879 C C . MET A 1 240 ? -19.817 22.158 -15.005 1.00 58.09 240 MET A C 1
ATOM 1881 O O . MET A 1 240 ? -20.544 21.691 -15.885 1.00 58.09 240 MET A O 1
ATOM 1885 N N . PRO A 1 241 ? -20.225 23.210 -14.265 1.00 60.88 241 PRO A N 1
ATOM 1886 C CA . PRO A 1 241 ? -21.492 23.890 -14.513 1.00 60.88 241 PRO A CA 1
ATOM 1887 C C . PRO A 1 241 ? -21.516 24.505 -15.930 1.00 60.88 241 PRO A C 1
ATOM 1889 O O . PRO A 1 241 ? -20.471 24.922 -16.444 1.00 60.88 241 PRO A O 1
ATOM 1892 N N . PRO A 1 242 ? -22.697 24.624 -16.572 1.00 58.38 242 PRO A N 1
ATOM 1893 C CA . PRO A 1 242 ? -22.833 25.004 -17.986 1.00 58.38 242 PRO A CA 1
ATOM 1894 C C . PRO A 1 242 ? -22.251 26.381 -18.363 1.00 58.38 242 PRO A C 1
ATOM 1896 O O . PRO A 1 242 ? -22.097 26.670 -19.548 1.00 58.38 242 PRO A O 1
ATOM 1899 N N . SER A 1 243 ? -21.864 27.216 -17.393 1.00 56.56 243 SER A N 1
ATOM 1900 C CA . SER A 1 243 ? -21.180 28.494 -17.627 1.00 56.56 243 SER A CA 1
ATOM 1901 C C . SER A 1 243 ? -19.703 28.366 -18.045 1.00 56.56 243 SER A C 1
ATOM 1903 O O . SER A 1 243 ? -19.162 29.325 -18.591 1.00 56.56 243 SER A O 1
ATOM 1905 N N . GLN A 1 244 ? -19.046 27.211 -17.847 1.00 54.03 244 GLN A N 1
ATOM 1906 C CA . GLN A 1 244 ? -17.631 26.983 -18.220 1.00 54.03 244 GLN A CA 1
ATOM 1907 C C . GLN A 1 244 ? -17.431 26.059 -19.440 1.00 54.03 244 GLN A C 1
ATOM 1909 O O . GLN A 1 244 ? -16.342 26.012 -20.017 1.00 54.03 244 GLN A O 1
ATOM 1914 N N . ALA A 1 245 ? -18.478 25.370 -19.901 1.00 49.94 245 ALA A N 1
ATOM 1915 C CA . ALA A 1 245 ? -18.412 24.520 -21.098 1.00 49.94 245 ALA A CA 1
ATOM 1916 C C . ALA A 1 245 ? -18.250 25.333 -22.404 1.00 49.94 245 ALA A C 1
ATOM 1918 O O . ALA A 1 245 ? -17.639 24.878 -23.376 1.00 49.94 245 ALA A O 1
ATOM 1919 N N . TRP A 1 246 ? -18.750 26.573 -22.419 1.00 47.62 246 TRP A N 1
ATOM 1920 C CA . TRP A 1 246 ? -18.669 27.471 -23.576 1.00 47.62 246 TRP A CA 1
ATOM 1921 C C . TRP A 1 246 ? -17.290 28.127 -23.756 1.00 47.62 246 TRP A C 1
ATOM 1923 O O . TRP A 1 246 ? -16.913 28.438 -24.885 1.00 47.62 246 TRP A O 1
ATOM 1933 N N . SER A 1 247 ? -16.501 28.299 -22.687 1.00 49.97 247 SER A N 1
ATOM 1934 C CA . SER A 1 247 ? -15.168 28.921 -22.774 1.00 49.97 247 SER A CA 1
ATOM 1935 C C . SER A 1 247 ? -14.078 27.949 -23.234 1.00 49.97 247 SER A C 1
ATOM 1937 O O . SER A 1 247 ? -13.136 28.353 -23.914 1.00 49.97 247 SER A O 1
ATOM 1939 N N . THR A 1 248 ? -14.216 26.662 -22.913 1.00 52.91 248 THR A N 1
ATOM 1940 C CA . THR A 1 248 ? -13.278 25.601 -23.322 1.00 52.91 248 THR A CA 1
ATOM 1941 C C . THR A 1 248 ? -13.513 25.129 -24.759 1.00 52.91 248 THR A C 1
ATOM 1943 O O . THR A 1 248 ? -12.565 24.760 -25.458 1.00 52.91 248 THR A O 1
ATOM 1946 N N . THR A 1 249 ? -14.756 25.201 -25.244 1.00 50.59 249 THR A N 1
ATOM 1947 C CA . THR A 1 249 ? -15.089 24.887 -26.643 1.00 50.59 249 THR A CA 1
ATOM 1948 C C . THR A 1 249 ? -14.627 25.999 -27.597 1.00 50.59 249 THR A C 1
ATOM 1950 O O . THR A 1 249 ? -14.077 25.702 -28.659 1.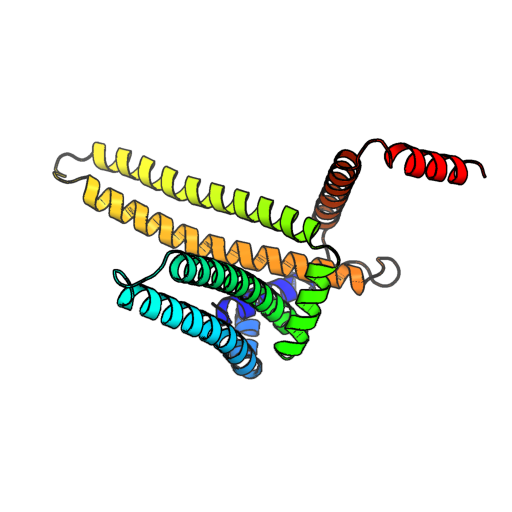00 50.59 249 THR A O 1
ATOM 1953 N N . SER A 1 250 ? -14.736 27.274 -27.196 1.00 44.88 250 SER A N 1
ATOM 1954 C CA . SER A 1 250 ? -14.295 28.414 -28.018 1.00 44.88 250 SER A CA 1
ATOM 1955 C C . SER A 1 250 ? -12.770 28.511 -28.157 1.00 44.88 250 SER A C 1
ATOM 1957 O O . SER A 1 250 ? -12.268 28.824 -29.237 1.00 44.88 250 SER A O 1
ATOM 1959 N N . THR A 1 251 ? -12.006 28.149 -27.120 1.00 50.09 251 THR A N 1
ATOM 1960 C CA . THR A 1 251 ? -10.533 28.094 -27.202 1.00 50.09 251 THR A CA 1
ATOM 1961 C C . THR A 1 251 ? -10.027 26.922 -28.045 1.00 50.09 251 THR A C 1
ATOM 1963 O O . THR A 1 251 ? -9.021 27.069 -28.737 1.00 50.09 251 THR A O 1
ATOM 1966 N N . ARG A 1 252 ? -10.727 25.776 -28.067 1.00 48.78 252 ARG A N 1
ATOM 1967 C CA . ARG A 1 252 ? -10.368 24.653 -28.955 1.00 48.78 252 ARG A CA 1
ATOM 1968 C C . ARG A 1 252 ? -10.671 24.928 -30.429 1.00 48.78 252 ARG A C 1
ATOM 1970 O O . ARG A 1 252 ? -9.886 24.513 -31.275 1.00 48.78 252 ARG A O 1
ATOM 1977 N N . GLN A 1 253 ? -11.743 25.654 -30.748 1.00 46.91 253 GLN A N 1
ATOM 1978 C CA . GLN A 1 253 ? -12.020 26.062 -32.132 1.00 46.91 253 GLN A CA 1
ATOM 1979 C C . GLN A 1 253 ? -11.064 27.159 -32.631 1.00 46.91 253 GLN A C 1
ATOM 1981 O O . GLN A 1 253 ? -10.684 27.132 -33.798 1.00 46.91 253 GLN A O 1
ATOM 1986 N N . ALA A 1 254 ? -10.586 28.054 -31.758 1.00 47.09 254 ALA A N 1
ATOM 1987 C CA . ALA A 1 254 ? -9.584 29.061 -32.126 1.00 47.09 254 ALA A CA 1
ATOM 1988 C C . ALA A 1 254 ? -8.183 28.472 -32.409 1.00 47.09 254 ALA A C 1
ATOM 1990 O O . ALA A 1 254 ? -7.421 29.050 -33.181 1.00 47.09 254 ALA A O 1
ATOM 1991 N N . ALA A 1 255 ? -7.844 27.319 -31.821 1.00 48.00 255 ALA A N 1
ATOM 1992 C CA . ALA A 1 255 ? -6.552 26.650 -32.016 1.00 48.00 255 ALA A CA 1
ATOM 1993 C C . ALA A 1 255 ? -6.509 25.686 -33.220 1.00 48.00 255 ALA A C 1
ATOM 1995 O O . ALA A 1 255 ? -5.425 25.281 -33.624 1.00 48.00 255 ALA A O 1
ATOM 1996 N N . SER A 1 256 ? -7.661 25.325 -33.798 1.00 45.25 256 SER A N 1
ATOM 1997 C CA . SER A 1 256 ? -7.760 24.435 -34.971 1.00 45.25 256 SER A CA 1
ATOM 1998 C C . SER A 1 256 ? -7.925 25.190 -36.302 1.00 45.25 256 SER A C 1
ATOM 2000 O O . SER A 1 256 ? -8.118 24.560 -37.339 1.00 45.25 256 SER A O 1
ATOM 2002 N N . GLY A 1 257 ? -7.892 26.527 -36.270 1.00 46.72 257 GLY A N 1
ATOM 2003 C CA . GLY A 1 257 ? -8.074 27.419 -37.421 1.00 46.72 257 GLY A CA 1
ATOM 2004 C C . GLY A 1 257 ? -6.792 28.099 -37.910 1.00 46.72 257 GLY A C 1
ATOM 2005 O O . GLY A 1 257 ? -6.862 29.242 -38.364 1.00 46.72 257 GLY A O 1
ATOM 2006 N N . LYS A 1 258 ? -5.634 27.443 -37.781 1.00 37.38 258 LYS A N 1
ATOM 2007 C CA . LYS A 1 258 ? -4.383 27.801 -38.461 1.00 37.38 258 LYS A CA 1
ATOM 2008 C C . LYS A 1 258 ? -3.650 26.549 -38.910 1.00 37.38 258 LYS A C 1
ATOM 2010 O O . LYS A 1 258 ? -3.641 25.582 -38.119 1.00 37.38 258 LYS A O 1
#